Protein AF-A0A433D0M6-F1 (afdb_monomer)

InterPro domains:
  IPR056681 Domain of unknown function DUF7779 [PF25000] (10-103)

Radius of gyration: 21.29 Å; Cα contacts (8 Å, |Δi|>4): 164; chains: 1; bounding box: 43×88×44 Å

Secondary structure (DSSP, 8-state):
--SHHHHHH-HHHHHHHHHHHHS-SS-EEHHHHHHSHHHHS-GGGTT-HHHHHHHHHHHHHTTSEEEEE--SS---TT-TT-EEEEE-HHHHHHHHHHS-HHHHHHHHHHHHHHHHHHHHHHHTT--HHHHHHHHHHHHHHHHHHHHHHHHHHHHHHHHHHSS----------------

Structure (mmCIF, N/CA/C/O backbone):
data_AF-A0A433D0M6-F1
#
_entry.id   AF-A0A433D0M6-F1
#
loop_
_atom_site.group_PDB
_atom_site.id
_atom_site.type_symbol
_atom_site.label_atom_id
_atom_site.label_alt_id
_atom_site.label_comp_id
_atom_site.label_asym_id
_atom_site.label_entity_id
_atom_site.label_seq_id
_atom_site.pdbx_PDB_ins_code
_atom_site.Cartn_x
_atom_site.Cartn_y
_atom_site.Cartn_z
_atom_site.occupancy
_atom_site.B_iso_or_equiv
_atom_site.auth_seq_id
_atom_site.auth_comp_id
_atom_site.auth_asym_id
_atom_site.auth_atom_id
_atom_site.pdbx_PDB_model_num
ATOM 1 N N . MET A 1 1 ? -10.483 -1.406 17.019 1.00 47.41 1 MET A N 1
ATOM 2 C CA . MET A 1 1 ? -9.326 -1.643 17.925 1.00 47.41 1 MET A CA 1
ATOM 3 C C . MET A 1 1 ? -8.681 -3.019 17.709 1.00 47.41 1 MET A C 1
ATOM 5 O O . MET A 1 1 ? -8.267 -3.663 18.666 1.00 47.41 1 MET A O 1
ATOM 9 N N . ALA A 1 2 ? -8.542 -3.484 16.463 1.00 52.16 2 ALA A N 1
ATOM 10 C CA . ALA A 1 2 ? -7.762 -4.698 16.178 1.00 52.16 2 ALA A CA 1
ATOM 11 C C . ALA A 1 2 ? -6.261 -4.397 15.955 1.00 52.16 2 ALA A C 1
ATOM 13 O O . ALA A 1 2 ? -5.452 -5.318 15.893 1.00 52.16 2 ALA A O 1
ATOM 14 N N . PHE A 1 3 ? -5.884 -3.113 15.868 1.00 60.19 3 PHE A N 1
ATOM 15 C CA . PHE A 1 3 ? -4.579 -2.670 15.355 1.00 60.19 3 PHE A CA 1
ATOM 16 C C . PHE A 1 3 ? -3.662 -2.033 16.405 1.00 60.19 3 PHE A C 1
ATOM 18 O O . PHE A 1 3 ? -2.450 -1.976 16.198 1.00 60.19 3 PHE A O 1
ATOM 25 N N . THR A 1 4 ? -4.199 -1.641 17.565 1.00 62.53 4 THR A N 1
ATOM 26 C CA . THR A 1 4 ? -3.421 -1.171 18.727 1.00 62.53 4 THR A CA 1
ATOM 27 C C . THR A 1 4 ? -2.282 -2.133 19.102 1.00 62.53 4 THR A C 1
ATOM 29 O O . THR A 1 4 ? -1.150 -1.670 19.241 1.00 62.53 4 THR A O 1
ATOM 32 N N . PRO A 1 5 ? -2.496 -3.469 19.130 1.00 66.75 5 PRO A N 1
ATOM 33 C CA . PRO A 1 5 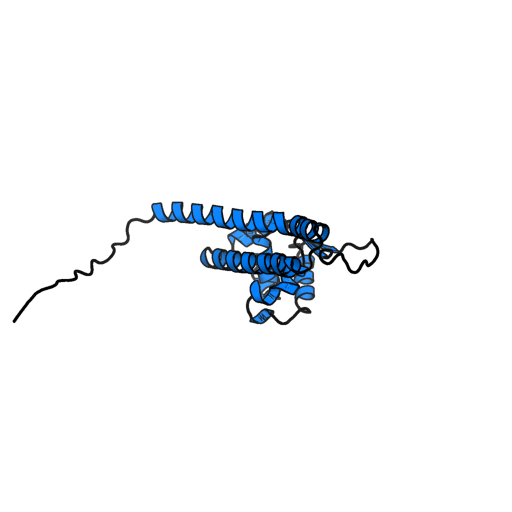? -1.431 -4.412 19.476 1.00 66.75 5 PRO A CA 1
ATOM 34 C C . PRO A 1 5 ? -0.297 -4.480 18.444 1.00 66.75 5 PRO A C 1
ATOM 36 O O . PRO A 1 5 ? 0.799 -4.928 18.769 1.00 66.75 5 PRO A O 1
ATOM 39 N N . ILE A 1 6 ? -0.550 -4.101 17.187 1.00 73.50 6 ILE A N 1
ATOM 40 C CA . ILE A 1 6 ? 0.458 -4.134 16.115 1.00 73.50 6 ILE A CA 1
ATOM 41 C C . ILE A 1 6 ? 1.314 -2.885 16.185 1.00 73.50 6 ILE A C 1
ATOM 43 O O . ILE A 1 6 ? 2.533 -2.995 16.122 1.00 73.50 6 ILE A O 1
ATOM 47 N N . ASN A 1 7 ? 0.686 -1.728 16.392 1.00 74.62 7 ASN A N 1
ATOM 48 C CA . ASN A 1 7 ? 1.396 -0.469 16.574 1.00 74.62 7 ASN A CA 1
ATOM 49 C C . ASN A 1 7 ? 2.334 -0.514 17.793 1.00 74.62 7 ASN A C 1
ATOM 51 O O . ASN A 1 7 ? 3.471 -0.064 17.717 1.00 74.62 7 ASN A O 1
ATOM 55 N N . GLU A 1 8 ? 1.892 -1.132 18.893 1.00 75.25 8 GLU A N 1
ATOM 56 C CA . GLU A 1 8 ? 2.712 -1.318 20.098 1.00 75.25 8 GLU A CA 1
ATOM 57 C C . GLU A 1 8 ? 3.895 -2.275 19.884 1.00 75.25 8 GLU A C 1
ATOM 59 O O . GLU A 1 8 ? 4.967 -2.073 20.453 1.00 75.25 8 GLU A O 1
ATOM 64 N N . LYS A 1 9 ? 3.719 -3.320 19.066 1.00 78.50 9 LYS A N 1
ATOM 65 C CA . LYS A 1 9 ? 4.765 -4.323 18.803 1.00 78.50 9 LYS A CA 1
ATOM 66 C C . LYS A 1 9 ? 5.769 -3.870 17.753 1.00 78.50 9 LYS A C 1
ATOM 68 O O . LYS A 1 9 ? 6.961 -4.130 17.893 1.00 78.50 9 LYS A O 1
ATOM 73 N N . ASN A 1 10 ? 5.287 -3.267 16.671 1.00 82.69 10 ASN A N 1
ATOM 74 C CA . ASN A 1 10 ? 6.111 -2.802 15.570 1.00 82.69 10 ASN A CA 1
ATOM 75 C C . ASN A 1 10 ? 5.399 -1.653 14.826 1.00 82.69 10 ASN A C 1
ATOM 77 O O . ASN A 1 10 ? 4.562 -1.908 13.955 1.00 82.69 10 ASN A O 1
ATOM 81 N N . PRO A 1 11 ? 5.765 -0.393 15.115 1.00 85.00 11 PRO A N 1
ATOM 82 C CA . PRO A 1 11 ? 5.206 0.777 14.439 1.00 85.00 11 PRO A CA 1
ATOM 83 C C . PRO A 1 11 ? 5.370 0.745 12.911 1.00 85.00 11 PRO A C 1
ATOM 85 O O . PRO A 1 11 ? 4.465 1.143 12.188 1.00 85.00 11 PRO A O 1
ATOM 88 N N . LEU A 1 12 ? 6.474 0.185 12.400 1.00 85.94 12 LEU A N 1
ATOM 89 C CA . LEU A 1 12 ? 6.683 0.038 10.957 1.00 85.94 12 LEU A CA 1
ATOM 90 C C . LEU A 1 12 ? 5.692 -0.960 10.339 1.00 85.94 12 LEU A C 1
ATOM 92 O O . LEU A 1 12 ? 5.241 -0.763 9.216 1.00 85.94 12 LEU A O 1
ATOM 96 N N . ALA A 1 13 ? 5.312 -2.017 11.062 1.00 87.12 13 ALA A N 1
ATOM 97 C CA . ALA A 1 13 ? 4.275 -2.939 10.597 1.00 87.12 13 ALA A CA 1
ATOM 98 C C . ALA A 1 13 ? 2.909 -2.248 10.503 1.00 87.12 13 ALA A C 1
ATOM 100 O O . ALA A 1 13 ? 2.166 -2.491 9.553 1.00 87.12 13 ALA A O 1
ATOM 101 N N . ALA A 1 14 ? 2.592 -1.369 11.458 1.00 88.19 14 ALA A N 1
ATOM 102 C CA . ALA A 1 14 ? 1.381 -0.559 11.397 1.00 88.19 14 ALA A CA 1
ATOM 103 C C . ALA A 1 14 ? 1.413 0.403 10.198 1.00 88.19 14 ALA A C 1
ATOM 105 O O . ALA A 1 14 ? 0.438 0.462 9.454 1.00 88.19 14 ALA A O 1
ATOM 106 N N . ASP A 1 15 ? 2.537 1.075 9.951 1.00 89.12 15 ASP A N 1
ATOM 107 C CA . ASP A 1 15 ? 2.705 1.981 8.810 1.00 89.12 15 ASP A CA 1
ATOM 108 C C . ASP A 1 15 ? 2.623 1.256 7.459 1.00 89.12 15 ASP A C 1
ATOM 110 O O . ASP A 1 15 ? 1.933 1.718 6.553 1.00 89.12 15 ASP A O 1
ATOM 114 N N . ILE A 1 16 ? 3.253 0.084 7.319 1.00 89.50 16 ILE A N 1
ATOM 115 C CA . ILE A 1 16 ? 3.125 -0.752 6.113 1.00 89.50 16 ILE A CA 1
ATOM 116 C C . ILE A 1 16 ? 1.661 -1.142 5.897 1.00 89.50 16 ILE A C 1
ATOM 118 O O . ILE A 1 16 ? 1.162 -1.091 4.773 1.00 89.50 16 ILE A O 1
ATOM 122 N N . LEU A 1 17 ? 0.952 -1.515 6.963 1.00 90.00 17 LEU A N 1
ATOM 123 C CA . LEU A 1 17 ? -0.452 -1.897 6.879 1.00 90.00 17 LEU A CA 1
ATOM 124 C C . LEU A 1 17 ? -1.347 -0.714 6.482 1.00 90.00 17 LEU A C 1
ATOM 126 O O . LEU A 1 17 ? -2.221 -0.879 5.630 1.00 90.00 17 LEU A O 1
ATOM 130 N N . LYS A 1 18 ? -1.101 0.473 7.049 1.00 91.06 18 LYS A N 1
ATOM 131 C CA . LYS A 1 18 ? -1.774 1.720 6.663 1.00 91.06 18 LYS A CA 1
ATOM 132 C C . LYS A 1 18 ? -1.504 2.051 5.202 1.00 91.06 18 LYS A C 1
ATOM 134 O O . LYS A 1 18 ? -2.453 2.266 4.463 1.00 91.06 18 LYS A O 1
ATOM 139 N N . ALA A 1 19 ? -0.255 1.982 4.748 1.00 91.12 19 ALA A N 1
ATOM 140 C CA . ALA A 1 19 ? 0.095 2.181 3.346 1.00 91.12 19 ALA A CA 1
ATOM 141 C C . ALA A 1 19 ? -0.641 1.194 2.417 1.00 91.12 19 ALA A C 1
ATOM 143 O O . ALA A 1 19 ? -1.225 1.600 1.411 1.00 91.12 19 ALA A O 1
ATOM 144 N N . CYS A 1 20 ? -0.701 -0.092 2.783 1.00 91.25 20 CYS A N 1
ATOM 145 C CA . CYS A 1 20 ? -1.455 -1.108 2.040 1.00 91.25 20 CYS A CA 1
ATOM 146 C C . CYS A 1 20 ? -2.960 -0.800 1.961 1.00 91.25 20 CYS A C 1
ATOM 148 O O . CYS A 1 20 ? -3.610 -1.224 1.006 1.00 91.25 20 CYS A O 1
ATOM 150 N N . ALA A 1 21 ? -3.523 -0.045 2.913 1.00 91.56 21 ALA A N 1
ATOM 151 C CA . ALA A 1 21 ? -4.931 0.346 2.891 1.00 91.56 21 ALA A CA 1
ATOM 152 C C . ALA A 1 21 ? -5.298 1.192 1.658 1.00 91.56 21 ALA A C 1
ATOM 154 O O . ALA A 1 21 ? -6.414 1.086 1.151 1.00 91.56 21 ALA A O 1
ATOM 155 N N . PHE A 1 22 ? -4.355 1.974 1.128 1.00 90.88 22 PHE A N 1
ATOM 156 C CA . PHE A 1 22 ? -4.575 2.868 -0.016 1.00 90.88 22 PHE A CA 1
ATOM 157 C C . PHE A 1 22 ? -4.157 2.259 -1.360 1.00 90.88 22 PHE A C 1
ATOM 159 O O . PHE A 1 22 ? -4.546 2.761 -2.412 1.00 90.88 22 PHE A O 1
ATOM 166 N N . LEU A 1 23 ? -3.368 1.184 -1.347 1.00 92.31 23 LEU A N 1
ATOM 167 C CA . LEU A 1 23 ? -2.860 0.532 -2.553 1.00 92.31 23 LEU A CA 1
ATOM 168 C C . LEU A 1 23 ? -3.863 -0.487 -3.107 1.00 92.31 23 LEU A C 1
ATOM 170 O O . LEU A 1 23 ? -4.783 -0.929 -2.418 1.00 92.31 23 LEU A O 1
ATOM 174 N N . TYR A 1 24 ? -3.695 -0.885 -4.372 1.00 92.00 24 TYR A N 1
ATOM 175 C CA . TYR A 1 24 ? -4.433 -2.038 -4.900 1.00 92.00 24 TYR A CA 1
ATOM 176 C C . TYR A 1 24 ? -4.148 -3.282 -4.029 1.00 92.00 24 TYR A C 1
ATOM 178 O O . TYR A 1 24 ? -2.985 -3.502 -3.688 1.00 92.00 24 TYR A O 1
ATOM 186 N N . PRO A 1 25 ? -5.176 -4.049 -3.622 1.00 89.62 25 PRO A N 1
ATOM 187 C CA . PRO A 1 25 ? -5.054 -5.052 -2.561 1.00 89.62 25 PRO A CA 1
ATOM 188 C C . PRO A 1 25 ? -4.139 -6.220 -2.910 1.00 89.62 25 PRO A C 1
ATOM 190 O O . PRO A 1 25 ? -3.528 -6.801 -2.016 1.00 89.62 25 PRO A O 1
ATOM 193 N N . ASP A 1 26 ? -4.025 -6.554 -4.191 1.00 89.38 26 ASP A N 1
ATOM 194 C CA . ASP A 1 26 ? -3.186 -7.649 -4.658 1.00 89.38 26 ASP A CA 1
ATOM 195 C C . ASP A 1 26 ? -1.861 -7.143 -5.231 1.00 89.38 26 ASP A C 1
ATOM 197 O O . ASP A 1 26 ? -1.760 -6.023 -5.724 1.00 89.38 26 ASP A O 1
ATOM 201 N N . ASN A 1 27 ? -0.853 -8.017 -5.242 1.00 88.00 27 ASN A N 1
ATOM 202 C CA . ASN A 1 27 ? 0.425 -7.803 -5.930 1.00 88.00 27 ASN A CA 1
ATOM 203 C C . ASN A 1 27 ? 1.241 -6.563 -5.510 1.00 88.00 27 ASN A C 1
ATOM 205 O O . ASN A 1 27 ? 2.093 -6.129 -6.281 1.00 88.00 27 ASN A O 1
ATOM 209 N N . ILE A 1 28 ? 1.058 -6.052 -4.290 1.00 90.88 28 ILE A N 1
ATOM 210 C CA . ILE A 1 28 ? 1.786 -4.891 -3.763 1.00 90.88 28 ILE A CA 1
ATOM 211 C C . ILE A 1 28 ? 3.295 -5.185 -3.758 1.00 90.88 28 ILE A C 1
ATOM 213 O O . ILE A 1 28 ? 3.732 -6.054 -3.001 1.00 90.88 28 ILE A O 1
ATOM 217 N N . PRO A 1 29 ? 4.115 -4.499 -4.568 1.00 89.06 29 PRO A N 1
ATOM 218 C CA . PRO A 1 29 ? 5.536 -4.808 -4.676 1.00 89.06 29 PRO A CA 1
ATOM 219 C C . PRO A 1 2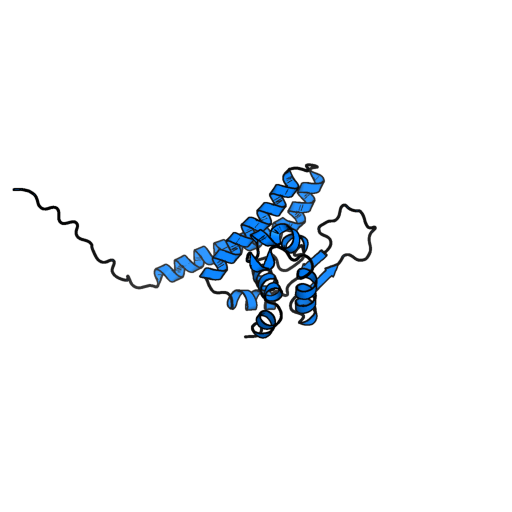9 ? 6.270 -4.396 -3.400 1.00 89.06 29 PRO A C 1
ATOM 221 O O . PRO A 1 29 ? 6.280 -3.219 -3.040 1.00 89.06 29 PRO A O 1
ATOM 224 N N . LEU A 1 30 ? 6.940 -5.347 -2.741 1.00 85.94 30 LEU A N 1
ATOM 225 C CA . LEU A 1 30 ? 7.646 -5.066 -1.490 1.00 85.94 30 LEU A CA 1
ATOM 226 C C . LEU A 1 30 ? 8.764 -4.035 -1.679 1.00 85.94 30 LEU A C 1
ATOM 228 O O . LEU A 1 30 ? 8.956 -3.165 -0.829 1.00 85.94 30 LEU A O 1
ATOM 232 N N . ARG A 1 31 ? 9.412 -4.071 -2.851 1.00 85.31 31 ARG A N 1
ATOM 233 C CA . ARG A 1 31 ? 10.430 -3.109 -3.283 1.00 85.31 31 ARG A CA 1
ATOM 234 C C . ARG A 1 31 ? 9.995 -1.655 -3.085 1.00 85.31 31 ARG A C 1
ATOM 236 O O . ARG A 1 31 ? 10.835 -0.831 -2.754 1.00 85.31 31 ARG A O 1
ATOM 243 N N . LEU A 1 32 ? 8.704 -1.340 -3.239 1.00 87.00 32 LEU A N 1
ATOM 244 C CA . LEU A 1 32 ? 8.180 0.013 -3.023 1.00 87.00 32 LEU A CA 1
ATOM 245 C C . LEU A 1 32 ? 8.514 0.532 -1.618 1.00 87.00 32 LEU A C 1
ATOM 247 O O . LEU A 1 32 ? 8.967 1.662 -1.463 1.00 87.00 32 LEU A O 1
ATOM 251 N N . PHE A 1 33 ? 8.320 -0.306 -0.602 1.00 86.44 33 PHE A N 1
ATOM 252 C CA . PHE A 1 33 ? 8.553 0.055 0.793 1.00 86.44 33 PHE A CA 1
ATOM 253 C C . PHE A 1 33 ? 10.036 0.086 1.157 1.00 86.44 33 PHE A C 1
ATOM 255 O O . PHE A 1 33 ? 10.415 0.795 2.083 1.00 86.44 33 PHE A O 1
ATOM 262 N N . GLU A 1 34 ? 10.872 -0.663 0.442 1.00 84.38 34 GLU A N 1
ATOM 263 C CA . GLU A 1 34 ? 12.316 -0.715 0.679 1.00 84.38 34 GLU A CA 1
ATOM 264 C C . GLU A 1 34 ? 13.051 0.432 -0.015 1.00 84.38 34 GLU A C 1
ATOM 266 O O . GLU A 1 34 ? 13.872 1.105 0.604 1.00 84.38 34 GLU A O 1
ATOM 271 N N . ALA A 1 35 ? 12.738 0.671 -1.289 1.00 83.06 35 ALA A N 1
ATOM 272 C CA . ALA A 1 35 ? 13.401 1.669 -2.118 1.00 83.06 35 ALA A CA 1
ATOM 273 C C . ALA A 1 35 ? 12.918 3.096 -1.827 1.00 83.06 35 ALA A C 1
ATOM 275 O O . ALA A 1 35 ? 13.701 4.037 -1.922 1.00 83.06 35 ALA A O 1
ATOM 276 N N . GLN A 1 36 ? 11.648 3.262 -1.442 1.00 85.75 36 GLN A N 1
ATOM 277 C CA . GLN A 1 36 ? 11.038 4.572 -1.183 1.00 85.75 36 GLN A CA 1
ATOM 278 C C . GLN A 1 36 ? 10.647 4.749 0.287 1.00 85.75 36 GLN A C 1
ATOM 280 O O . GLN A 1 36 ? 9.764 5.548 0.605 1.00 85.75 36 GLN A O 1
ATOM 285 N N . SER A 1 37 ? 11.308 4.023 1.194 1.00 83.81 37 SER A N 1
ATOM 286 C CA . SER A 1 37 ? 11.050 4.074 2.638 1.00 83.81 37 SER A CA 1
ATOM 287 C C . SER A 1 37 ? 11.068 5.506 3.183 1.00 83.81 37 SER A C 1
ATOM 289 O O . SER A 1 37 ? 10.189 5.878 3.952 1.00 83.81 37 SER A O 1
ATOM 291 N N . GLU A 1 38 ? 12.016 6.329 2.726 1.00 84.69 38 GLU A N 1
ATOM 292 C CA . GLU A 1 38 ? 12.185 7.721 3.162 1.00 84.69 38 GLU A CA 1
ATOM 293 C C . GLU A 1 38 ? 11.067 8.654 2.675 1.00 84.69 38 GLU A C 1
ATOM 295 O O . GLU A 1 38 ? 10.857 9.719 3.252 1.00 84.69 38 GLU A O 1
ATOM 300 N N . ARG A 1 39 ? 10.365 8.274 1.599 1.00 85.69 39 ARG A N 1
ATOM 301 C CA . ARG A 1 39 ? 9.255 9.052 1.028 1.00 85.69 39 ARG A CA 1
ATOM 302 C C . ARG A 1 39 ? 7.905 8.613 1.578 1.00 85.69 39 ARG A C 1
ATOM 304 O O . ARG A 1 39 ? 7.011 9.440 1.725 1.00 85.69 39 ARG A O 1
ATOM 311 N N . ILE A 1 40 ? 7.756 7.313 1.832 1.00 85.00 40 ILE A N 1
ATOM 312 C CA . ILE A 1 40 ? 6.489 6.705 2.249 1.00 85.00 40 ILE A CA 1
ATOM 313 C C . ILE A 1 40 ? 6.330 6.745 3.767 1.00 85.00 40 ILE A C 1
ATOM 315 O O . ILE A 1 40 ? 5.225 6.967 4.253 1.00 85.00 40 ILE A O 1
ATOM 319 N N . PHE A 1 41 ? 7.407 6.534 4.520 1.00 85.56 41 PHE A N 1
ATOM 320 C CA . PHE A 1 41 ? 7.358 6.427 5.974 1.00 85.56 41 PHE A CA 1
ATOM 321 C C . PHE A 1 41 ? 8.011 7.621 6.661 1.00 85.56 41 PHE A C 1
ATOM 323 O O . PHE A 1 41 ? 8.782 8.380 6.074 1.00 85.56 41 PHE A O 1
ATOM 330 N N . SER A 1 42 ? 7.712 7.769 7.951 1.00 77.81 42 SER A N 1
ATOM 331 C CA . SER A 1 42 ? 8.355 8.770 8.799 1.00 77.81 42 SER A CA 1
ATOM 332 C C . SER A 1 42 ? 9.889 8.610 8.788 1.00 77.81 42 SER A C 1
ATOM 334 O O . SER A 1 42 ? 10.383 7.475 8.747 1.00 77.81 42 SER A O 1
ATOM 336 N N . PRO A 1 43 ? 10.674 9.703 8.918 1.00 71.56 43 PRO A N 1
ATOM 337 C CA . PRO A 1 43 ? 12.142 9.658 8.936 1.00 71.56 43 PRO A CA 1
ATOM 338 C C . PRO A 1 43 ? 12.736 8.700 9.978 1.00 71.56 43 PRO A C 1
ATOM 340 O O . PRO A 1 43 ? 13.868 8.242 9.832 1.00 71.56 43 PRO A O 1
ATOM 343 N N . ALA A 1 44 ? 11.967 8.360 11.019 1.00 70.12 44 ALA A N 1
ATOM 344 C CA . ALA A 1 44 ? 12.329 7.356 12.016 1.00 70.12 44 ALA A CA 1
ATOM 345 C C . ALA A 1 44 ? 12.573 5.951 11.420 1.00 70.12 44 ALA A C 1
ATOM 347 O O . ALA A 1 44 ? 13.290 5.149 12.023 1.00 70.12 44 ALA A O 1
ATOM 348 N N . PHE A 1 45 ? 12.016 5.656 10.240 1.00 68.75 45 PHE A N 1
ATOM 349 C CA . PHE A 1 45 ? 12.099 4.353 9.570 1.00 68.75 45 PHE A CA 1
ATOM 350 C C . PHE A 1 45 ? 12.933 4.364 8.277 1.00 68.75 45 PHE A C 1
ATOM 352 O O . PHE A 1 45 ? 13.201 3.301 7.721 1.00 68.75 45 PHE A O 1
ATOM 359 N N . ALA A 1 46 ? 13.424 5.533 7.852 1.00 58.72 46 ALA A N 1
ATOM 360 C CA . ALA A 1 46 ? 14.140 5.769 6.592 1.00 58.72 46 ALA A CA 1
ATOM 361 C C . ALA A 1 46 ? 15.406 4.905 6.366 1.00 58.72 46 ALA A C 1
ATOM 363 O O . ALA A 1 46 ? 15.829 4.711 5.234 1.00 58.72 46 ALA A O 1
ATOM 364 N N . LYS A 1 47 ? 16.030 4.354 7.421 1.00 58.69 47 LYS A N 1
ATOM 365 C CA . LYS A 1 47 ? 17.387 3.763 7.343 1.00 58.69 47 LYS A CA 1
ATOM 366 C C . LYS A 1 47 ? 17.498 2.260 7.616 1.00 58.69 47 LYS A C 1
ATOM 368 O O . LYS A 1 47 ? 18.605 1.772 7.832 1.00 58.69 47 LYS A O 1
ATOM 373 N N . LEU A 1 48 ? 16.397 1.508 7.673 1.00 56.06 48 LEU A N 1
ATOM 374 C CA . LEU A 1 48 ? 16.424 0.144 8.229 1.00 56.06 48 LEU A CA 1
ATOM 375 C C . LEU A 1 48 ? 15.821 -0.918 7.291 1.00 56.06 48 LEU A C 1
ATOM 377 O O . LEU A 1 48 ? 14.747 -1.443 7.584 1.00 56.06 48 LEU A O 1
ATOM 381 N N . PRO A 1 49 ? 16.544 -1.334 6.231 1.00 56.25 49 PRO A N 1
ATOM 382 C CA . PRO A 1 49 ? 16.113 -2.424 5.349 1.00 56.25 49 PRO A CA 1
ATOM 383 C C . PRO A 1 49 ? 15.954 -3.777 6.065 1.00 56.25 49 PRO A C 1
ATOM 385 O O . PRO A 1 49 ? 15.296 -4.664 5.553 1.00 56.25 49 PRO A O 1
ATOM 388 N N . HIS A 1 50 ? 16.524 -3.973 7.262 1.00 56.88 50 HIS A N 1
ATOM 389 C CA . HIS A 1 50 ? 16.330 -5.214 8.034 1.00 56.88 50 HIS A CA 1
ATOM 390 C C . HIS A 1 50 ? 15.033 -5.233 8.864 1.00 56.88 50 HIS A C 1
ATOM 392 O O . HIS A 1 50 ? 14.577 -6.306 9.249 1.00 56.88 50 HIS A O 1
ATOM 398 N N . ARG A 1 51 ? 14.406 -4.074 9.128 1.00 62.66 51 ARG A N 1
ATOM 399 C CA . ARG A 1 51 ? 13.151 -4.011 9.901 1.00 62.66 51 ARG A CA 1
ATOM 400 C C . ARG A 1 51 ? 11.906 -4.280 9.057 1.00 62.66 51 ARG A C 1
ATOM 402 O O . ARG A 1 51 ? 10.876 -4.637 9.629 1.00 62.66 51 ARG A O 1
ATOM 409 N N . SER A 1 52 ? 11.992 -4.148 7.730 1.00 68.69 52 SER A N 1
ATOM 410 C CA . SER A 1 52 ? 10.891 -4.487 6.819 1.00 68.69 52 SER A CA 1
ATOM 411 C C . SER A 1 52 ? 10.528 -5.967 6.942 1.00 68.69 52 SER A C 1
ATOM 413 O O . SER A 1 52 ? 9.360 -6.283 7.130 1.00 68.69 52 SER A O 1
ATOM 415 N N . LEU A 1 53 ? 11.513 -6.874 6.966 1.00 75.81 53 LEU A N 1
ATOM 416 C CA . LEU A 1 53 ? 11.272 -8.317 7.066 1.00 75.81 53 LEU A CA 1
ATOM 417 C C . LEU A 1 53 ? 10.572 -8.720 8.374 1.00 75.81 53 LEU A C 1
ATOM 419 O O . LEU A 1 53 ? 9.618 -9.495 8.351 1.00 75.81 53 LEU A O 1
ATOM 423 N N . GLU A 1 54 ? 11.003 -8.178 9.516 1.00 80.88 54 GLU A N 1
ATOM 424 C CA . GLU A 1 54 ? 10.344 -8.425 10.807 1.00 80.88 54 GLU A CA 1
ATOM 425 C C . GLU A 1 54 ? 8.907 -7.892 10.825 1.00 80.88 54 GLU A C 1
ATOM 427 O O . GLU A 1 54 ? 7.998 -8.575 11.302 1.00 80.88 54 GLU A O 1
ATOM 432 N N . ALA A 1 55 ? 8.685 -6.700 10.264 1.00 83.81 55 ALA A N 1
ATOM 433 C CA . ALA A 1 55 ? 7.357 -6.112 10.140 1.00 83.81 55 ALA A CA 1
ATOM 434 C C . ALA A 1 55 ? 6.441 -6.959 9.238 1.00 83.81 55 ALA A C 1
ATOM 436 O O . ALA A 1 55 ? 5.312 -7.265 9.617 1.00 83.81 55 ALA A O 1
ATOM 437 N N . ILE A 1 56 ? 6.938 -7.418 8.088 1.00 83.50 56 ILE A N 1
ATOM 438 C CA . ILE A 1 56 ? 6.199 -8.287 7.161 1.00 83.50 56 ILE A CA 1
ATOM 439 C C . ILE A 1 56 ? 5.880 -9.630 7.815 1.00 83.50 56 ILE A C 1
ATOM 441 O O . ILE A 1 56 ? 4.747 -10.098 7.719 1.00 83.50 56 ILE A O 1
ATOM 445 N N . ASN A 1 57 ? 6.837 -10.240 8.519 1.00 84.75 57 ASN A N 1
ATOM 446 C CA . ASN A 1 57 ? 6.618 -11.495 9.237 1.00 84.75 57 ASN A CA 1
ATOM 447 C C . ASN A 1 57 ? 5.554 -11.340 10.334 1.00 84.75 57 ASN A C 1
ATOM 449 O O . ASN A 1 57 ? 4.720 -12.231 10.523 1.00 84.75 57 ASN A O 1
ATOM 453 N N . LEU A 1 58 ? 5.521 -10.198 11.026 1.00 86.12 58 LEU A N 1
ATOM 454 C CA . LEU A 1 58 ? 4.467 -9.884 11.992 1.00 86.12 58 LEU A CA 1
ATOM 455 C C . LEU A 1 58 ? 3.091 -9.748 11.313 1.00 86.12 58 LEU A C 1
ATOM 457 O O . LEU A 1 58 ? 2.100 -10.302 11.793 1.00 86.12 58 LEU A O 1
ATOM 461 N N . LEU A 1 59 ? 3.017 -9.065 10.169 1.00 85.44 59 LEU A N 1
ATOM 462 C CA . LEU A 1 59 ? 1.776 -8.923 9.396 1.00 85.44 59 LEU A CA 1
ATOM 463 C C . LEU A 1 59 ? 1.291 -10.257 8.804 1.00 85.44 59 LEU A C 1
ATOM 465 O O . LEU A 1 59 ? 0.088 -10.522 8.768 1.00 85.44 59 LEU A O 1
ATOM 469 N N . CYS A 1 60 ? 2.216 -11.127 8.397 1.00 85.75 60 CYS A N 1
ATOM 470 C CA . CYS A 1 60 ? 1.900 -12.460 7.887 1.00 85.75 60 CYS A CA 1
ATOM 471 C C . CYS A 1 60 ? 1.438 -13.404 9.001 1.00 85.75 60 CYS A C 1
ATOM 473 O O . CYS A 1 60 ? 0.442 -14.105 8.841 1.00 85.75 60 CYS A O 1
ATOM 475 N N . SER A 1 61 ? 2.119 -13.403 10.151 1.00 84.31 61 SER A N 1
ATOM 476 C CA . SER A 1 61 ? 1.738 -14.236 11.304 1.00 84.31 61 SER A CA 1
ATOM 477 C C . SER A 1 61 ? 0.394 -13.830 11.912 1.00 84.31 61 SER A C 1
ATOM 479 O O . SER A 1 61 ? -0.325 -14.679 12.433 1.00 84.31 61 SER A O 1
ATOM 481 N N . SER A 1 62 ? 0.008 -12.558 11.782 1.00 79.19 62 SER A N 1
ATOM 482 C CA . SER A 1 62 ? -1.327 -12.063 12.144 1.00 79.19 62 SER A CA 1
ATOM 483 C C . SER A 1 62 ? -2.390 -12.271 11.055 1.00 79.19 62 SER A C 1
ATOM 485 O O . SER A 1 62 ? -3.542 -11.897 11.257 1.00 79.19 62 SER A O 1
ATOM 487 N N . SER A 1 63 ? -2.043 -12.897 9.921 1.00 81.62 63 SER A N 1
ATOM 488 C CA . SER A 1 63 ? -2.938 -13.136 8.774 1.00 81.62 63 SER A CA 1
ATOM 489 C C . SER A 1 63 ? -3.566 -11.869 8.173 1.00 81.62 63 SER A C 1
ATOM 491 O O . SER A 1 63 ? -4.582 -11.947 7.483 1.00 81.62 63 SER A O 1
ATOM 493 N N . LEU A 1 64 ? -2.968 -10.699 8.411 1.00 82.88 64 LEU A N 1
ATOM 494 C CA . LEU A 1 64 ? -3.450 -9.425 7.869 1.00 82.88 64 LEU A CA 1
ATOM 495 C C . LEU A 1 64 ? -2.985 -9.201 6.436 1.00 82.88 64 LEU A C 1
ATOM 497 O O . LEU A 1 64 ? -3.694 -8.598 5.631 1.00 82.88 64 LEU A O 1
ATOM 501 N N . VAL A 1 65 ? -1.796 -9.711 6.127 1.00 85.44 65 VAL A N 1
ATOM 502 C CA . VAL A 1 65 ? -1.168 -9.622 4.814 1.00 85.44 65 VAL A CA 1
ATOM 503 C C . VAL A 1 65 ? -0.656 -11.003 4.427 1.00 85.44 65 VAL A C 1
ATOM 505 O O . VAL A 1 65 ? -0.217 -11.788 5.265 1.00 85.44 65 VAL A O 1
ATOM 508 N N . ARG A 1 66 ? -0.711 -11.311 3.137 1.00 86.94 66 ARG A N 1
ATOM 509 C CA . ARG A 1 66 ? -0.104 -12.491 2.535 1.00 86.94 66 ARG A CA 1
ATOM 510 C C . ARG A 1 66 ? 1.158 -12.072 1.800 1.00 86.94 66 ARG A C 1
ATOM 512 O O . ARG A 1 66 ? 1.087 -11.272 0.872 1.00 86.94 66 ARG A O 1
ATOM 519 N N . HIS A 1 67 ? 2.295 -12.637 2.187 1.00 85.38 67 HIS A N 1
ATOM 520 C CA . HIS A 1 67 ? 3.540 -12.488 1.444 1.00 85.38 67 HIS A CA 1
ATOM 521 C C . HIS A 1 67 ? 3.675 -13.612 0.414 1.00 85.38 67 HIS A C 1
ATOM 523 O O . HIS A 1 67 ? 3.575 -14.793 0.749 1.00 85.38 67 HIS A O 1
ATOM 529 N N . THR A 1 68 ? 3.887 -13.235 -0.843 1.00 80.62 68 THR A N 1
ATOM 530 C CA . THR A 1 68 ? 4.124 -14.149 -1.958 1.00 80.62 68 THR A CA 1
ATOM 531 C C . THR A 1 68 ? 5.516 -13.878 -2.513 1.00 80.62 68 THR A C 1
ATOM 533 O O . THR A 1 68 ? 5.753 -12.840 -3.128 1.00 80.62 68 THR A O 1
ATOM 536 N N . ALA A 1 69 ? 6.426 -14.830 -2.312 1.00 71.50 69 ALA A N 1
ATOM 537 C CA . ALA A 1 69 ? 7.737 -14.843 -2.948 1.00 71.50 69 ALA A CA 1
ATOM 538 C C . ALA A 1 69 ? 7.719 -15.865 -4.093 1.00 71.50 69 ALA A C 1
ATOM 540 O O . ALA A 1 69 ? 7.366 -17.028 -3.889 1.00 71.50 69 ALA A O 1
ATOM 541 N N . ALA A 1 70 ? 8.081 -15.452 -5.310 1.00 59.47 70 ALA A N 1
ATOM 542 C CA . ALA A 1 70 ? 8.159 -16.362 -6.452 1.00 59.47 70 ALA A CA 1
ATOM 543 C C . ALA A 1 70 ? 9.297 -17.387 -6.253 1.00 59.47 70 ALA A C 1
ATOM 545 O O . ALA A 1 70 ? 10.473 -17.078 -6.449 1.00 59.47 70 ALA A O 1
ATOM 546 N N . THR A 1 71 ? 8.958 -18.619 -5.865 1.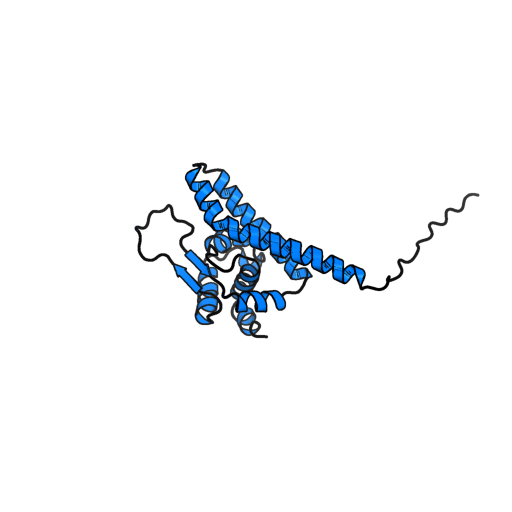00 49.84 71 THR A N 1
ATOM 547 C CA . THR A 1 71 ? 9.927 -19.641 -5.434 1.00 49.84 71 THR A CA 1
ATOM 548 C C . THR A 1 71 ? 10.586 -20.464 -6.550 1.00 49.84 71 THR A C 1
ATOM 550 O O . THR A 1 71 ? 11.459 -21.263 -6.229 1.00 49.84 71 THR A O 1
ATOM 553 N N . THR A 1 72 ? 10.251 -20.325 -7.844 1.00 46.41 72 THR A N 1
ATOM 554 C CA . THR A 1 72 ? 10.566 -21.431 -8.792 1.00 46.41 72 THR A CA 1
ATOM 555 C C . THR A 1 72 ? 11.070 -21.121 -10.204 1.00 46.41 72 THR A C 1
ATOM 557 O O . THR A 1 72 ? 11.348 -22.065 -10.937 1.00 46.41 72 THR A O 1
ATOM 560 N N . ALA A 1 73 ? 11.321 -19.880 -10.616 1.00 43.31 73 ALA A N 1
ATOM 561 C CA . ALA A 1 73 ? 12.046 -19.646 -11.876 1.00 43.31 73 ALA A CA 1
ATOM 562 C C . ALA A 1 73 ? 13.415 -19.037 -11.578 1.00 43.31 73 ALA A C 1
ATOM 564 O O . ALA A 1 73 ? 13.493 -18.170 -10.707 1.00 43.31 73 ALA A O 1
ATOM 565 N N . LYS A 1 74 ? 14.462 -19.533 -12.258 1.00 43.69 74 LYS A N 1
ATOM 566 C CA . LYS A 1 74 ? 15.872 -19.089 -12.233 1.00 43.69 74 LYS A CA 1
ATOM 567 C C . LYS A 1 74 ? 16.035 -17.684 -11.642 1.00 43.69 74 LYS A C 1
ATOM 569 O O . LYS A 1 74 ? 15.349 -16.775 -12.099 1.00 43.69 74 LYS A O 1
ATOM 574 N N . ARG A 1 75 ? 16.970 -17.515 -10.690 1.00 43.78 75 ARG A N 1
ATOM 575 C CA . ARG A 1 75 ? 17.531 -16.217 -10.254 1.00 43.78 75 ARG A CA 1
ATOM 576 C C . ARG A 1 75 ? 18.082 -15.467 -11.481 1.00 43.78 75 ARG A C 1
ATOM 578 O O . ARG A 1 75 ? 19.283 -15.409 -11.706 1.00 43.78 75 ARG A O 1
ATOM 585 N N . SER A 1 76 ? 17.201 -14.961 -12.330 1.00 46.47 76 SER A N 1
ATOM 586 C CA . SER A 1 76 ? 17.522 -13.903 -13.258 1.00 46.47 76 SER A CA 1
ATOM 587 C C . SER A 1 76 ? 17.554 -12.660 -12.400 1.00 46.47 76 SER A C 1
ATOM 589 O O . SER A 1 76 ? 16.581 -12.355 -11.713 1.00 46.47 76 SER A O 1
ATOM 591 N N . ASN A 1 77 ? 18.677 -11.959 -12.419 1.00 48.25 77 ASN A N 1
ATOM 592 C CA . ASN A 1 77 ? 18.923 -10.741 -11.652 1.00 48.25 77 ASN A CA 1
ATOM 593 C C . ASN A 1 77 ? 17.998 -9.565 -12.061 1.00 48.25 77 ASN A C 1
ATOM 595 O O . ASN A 1 77 ? 18.237 -8.428 -11.681 1.00 48.25 77 ASN A O 1
ATOM 599 N N . SER A 1 78 ? 16.979 -9.831 -12.885 1.00 50.19 78 SER A N 1
ATOM 600 C CA . SER A 1 78 ? 16.164 -8.870 -13.627 1.00 50.19 78 SER A CA 1
ATOM 601 C C . SER A 1 78 ? 14.701 -8.810 -13.175 1.00 50.19 78 SER A C 1
ATOM 603 O O . SER A 1 78 ? 13.893 -8.171 -13.844 1.00 50.19 78 SER A O 1
ATOM 605 N N . ASP A 1 79 ? 14.315 -9.523 -12.115 1.00 61.06 79 ASP A N 1
ATOM 606 C CA . ASP A 1 79 ? 12.924 -9.575 -11.651 1.00 61.06 79 ASP A CA 1
ATOM 607 C C . ASP A 1 79 ? 12.817 -8.970 -10.247 1.00 61.06 79 ASP A C 1
ATOM 609 O O . ASP A 1 79 ? 12.649 -9.650 -9.236 1.00 61.06 79 ASP A O 1
ATOM 613 N N . VAL A 1 80 ? 13.013 -7.653 -10.191 1.00 60.91 80 VAL A N 1
ATOM 614 C CA . VAL A 1 80 ? 13.102 -6.875 -8.945 1.00 60.91 80 VAL A CA 1
ATOM 615 C C . VAL A 1 80 ? 11.734 -6.709 -8.252 1.00 60.91 80 VAL A C 1
ATOM 617 O O . VAL A 1 80 ? 11.654 -6.183 -7.148 1.00 60.91 80 VAL A O 1
ATOM 620 N N . TYR A 1 81 ? 10.650 -7.195 -8.869 1.00 69.81 81 TYR A N 1
ATOM 621 C CA . TYR A 1 81 ? 9.268 -7.109 -8.370 1.00 69.81 81 TYR A CA 1
ATOM 622 C C . TYR A 1 81 ? 8.698 -8.467 -7.930 1.00 69.81 81 TYR A C 1
ATOM 624 O O . TYR A 1 81 ? 7.483 -8.672 -7.907 1.00 69.81 81 TYR A O 1
ATOM 632 N N . ARG A 1 82 ? 9.578 -9.423 -7.614 1.00 74.00 82 ARG A N 1
ATOM 633 C CA . ARG A 1 82 ? 9.201 -10.796 -7.246 1.00 74.00 82 ARG A CA 1
ATOM 634 C C . ARG A 1 82 ? 8.538 -10.941 -5.895 1.00 74.00 82 ARG A C 1
ATOM 636 O O . ARG A 1 82 ? 7.734 -11.856 -5.722 1.00 74.00 82 ARG A O 1
ATOM 643 N N . GLU A 1 83 ? 8.927 -10.100 -4.950 1.00 83.75 83 GLU A N 1
ATOM 644 C CA . GLU A 1 83 ? 8.372 -10.119 -3.605 1.00 83.75 83 GLU A CA 1
ATOM 645 C C . GLU A 1 83 ? 7.155 -9.211 -3.573 1.00 83.75 83 GLU A C 1
ATOM 647 O O . GLU A 1 83 ? 7.236 -8.007 -3.836 1.00 83.75 83 GLU A O 1
ATOM 652 N N . LYS A 1 84 ? 6.005 -9.831 -3.314 1.00 88.06 84 LYS A N 1
ATOM 653 C CA . LYS A 1 84 ? 4.708 -9.173 -3.366 1.00 88.06 84 LYS A CA 1
ATOM 654 C C . LYS A 1 84 ? 3.934 -9.420 -2.088 1.00 88.06 84 LYS A C 1
ATOM 656 O O . LYS A 1 84 ? 3.936 -10.520 -1.536 1.00 88.06 84 LYS A O 1
ATOM 661 N N . LEU A 1 85 ? 3.225 -8.397 -1.651 1.00 88.94 85 LEU A N 1
ATOM 662 C CA . LEU A 1 85 ? 2.273 -8.442 -0.561 1.00 88.94 85 LEU A CA 1
ATOM 663 C C . LEU A 1 85 ? 0.855 -8.413 -1.126 1.00 88.94 85 LEU A C 1
ATOM 665 O O . LEU A 1 85 ? 0.589 -7.893 -2.210 1.00 88.94 85 LEU A O 1
ATOM 669 N N . SER A 1 86 ? -0.079 -9.013 -0.409 1.00 90.25 86 SER A N 1
ATOM 670 C CA . SER A 1 86 ? -1.500 -8.890 -0.711 1.00 90.25 86 SER A CA 1
ATOM 671 C C . SER A 1 86 ? -2.273 -8.740 0.583 1.00 90.25 86 SER A C 1
ATOM 673 O O . SER A 1 86 ? -2.038 -9.477 1.539 1.00 90.25 86 SER A O 1
ATOM 675 N N . ILE A 1 87 ? -3.170 -7.769 0.630 1.00 91.12 87 ILE A N 1
ATOM 676 C CA . ILE A 1 87 ? -4.005 -7.470 1.787 1.00 91.12 87 ILE A CA 1
ATOM 677 C C . ILE A 1 87 ? -5.433 -7.908 1.486 1.00 91.12 87 ILE A C 1
ATOM 679 O O . ILE A 1 87 ? -5.958 -7.705 0.395 1.00 91.12 87 ILE A O 1
ATOM 683 N N . HIS A 1 88 ? -6.085 -8.529 2.463 1.00 89.25 88 HIS A N 1
ATOM 684 C CA . HIS A 1 88 ? -7.482 -8.903 2.297 1.00 89.25 88 HIS A CA 1
ATOM 685 C C . HIS A 1 88 ? -8.361 -7.642 2.263 1.00 89.25 88 HIS A C 1
ATOM 687 O O . HIS A 1 88 ? -8.236 -6.791 3.142 1.00 89.25 88 HIS A O 1
ATOM 693 N N . HIS A 1 89 ? -9.308 -7.547 1.323 1.00 86.06 89 HIS A N 1
ATOM 694 C CA . HIS A 1 89 ? -10.196 -6.380 1.171 1.00 86.06 89 HIS A CA 1
ATOM 695 C C . HIS A 1 89 ? -10.889 -5.946 2.473 1.00 86.06 89 HIS A C 1
ATOM 697 O O . HIS A 1 89 ? -11.026 -4.753 2.741 1.00 86.06 89 HIS A O 1
ATOM 703 N N . LEU A 1 90 ? -11.311 -6.904 3.306 1.00 88.19 90 LEU A N 1
ATOM 704 C CA . LEU A 1 90 ? -11.900 -6.595 4.615 1.00 88.19 90 LEU A CA 1
ATOM 705 C C . LEU A 1 90 ? -10.899 -5.888 5.539 1.00 88.19 90 LEU A C 1
ATOM 707 O O . LEU A 1 90 ? -11.247 -4.886 6.152 1.00 88.19 90 LEU A O 1
ATOM 711 N N . VAL A 1 91 ? -9.657 -6.375 5.609 1.00 88.00 91 VAL A N 1
ATOM 712 C CA . VAL A 1 91 ? -8.599 -5.746 6.414 1.00 88.00 91 VAL A CA 1
ATOM 713 C C . VAL A 1 91 ? -8.306 -4.355 5.866 1.00 88.00 91 VAL A C 1
ATOM 715 O O . VAL A 1 91 ? -8.297 -3.400 6.631 1.00 88.00 91 VAL A O 1
ATOM 718 N N . GLN A 1 92 ? -8.173 -4.227 4.544 1.00 89.75 92 GLN A N 1
ATOM 719 C CA . GLN A 1 92 ? -7.976 -2.950 3.862 1.00 89.75 92 GLN A CA 1
ATOM 720 C C . GLN A 1 92 ? -9.062 -1.927 4.230 1.00 89.75 92 GLN A C 1
ATOM 722 O O . GLN A 1 92 ? -8.759 -0.790 4.581 1.00 89.75 92 GLN A O 1
ATOM 727 N N . THR A 1 93 ? -10.327 -2.356 4.210 1.00 87.12 93 THR A N 1
ATOM 728 C CA . THR A 1 93 ? -11.480 -1.509 4.544 1.00 87.12 93 THR A CA 1
ATOM 729 C C . THR A 1 93 ? -11.457 -1.088 6.008 1.00 87.12 93 THR A C 1
ATOM 731 O O . THR A 1 93 ? -11.626 0.089 6.306 1.00 87.12 93 THR A O 1
ATOM 734 N N . ILE A 1 94 ? -11.230 -2.029 6.928 1.00 88.56 94 ILE A N 1
ATOM 735 C CA . ILE A 1 94 ? -11.213 -1.730 8.363 1.00 88.56 94 ILE A CA 1
ATOM 736 C C . ILE A 1 94 ? -10.053 -0.784 8.695 1.00 88.56 94 ILE A C 1
ATOM 738 O O . ILE A 1 94 ? -10.270 0.201 9.393 1.00 88.56 94 ILE A O 1
ATOM 742 N N . VAL A 1 95 ? -8.851 -1.044 8.169 1.00 88.69 95 VAL A N 1
ATOM 743 C CA . VAL A 1 95 ? -7.690 -0.161 8.362 1.00 88.69 95 VAL A CA 1
ATOM 744 C C . VAL A 1 95 ? -8.005 1.229 7.823 1.00 88.69 95 VAL A C 1
ATOM 746 O O . VAL A 1 95 ? -7.819 2.205 8.537 1.00 88.69 95 VAL A O 1
ATOM 749 N N . GLY A 1 96 ? -8.555 1.329 6.609 1.00 86.00 96 GLY A N 1
ATOM 750 C CA . GLY A 1 96 ? -8.938 2.612 6.022 1.00 86.00 96 GLY A CA 1
ATOM 751 C C . GLY A 1 96 ? -9.941 3.391 6.878 1.00 86.00 96 GLY A C 1
ATOM 752 O O . GLY A 1 96 ? -9.797 4.601 7.027 1.00 86.00 96 GLY A O 1
ATOM 753 N N . LEU A 1 97 ? -10.923 2.717 7.486 1.00 86.19 97 LEU A N 1
ATOM 754 C CA . LEU A 1 97 ? -11.909 3.342 8.377 1.00 86.19 97 LEU A CA 1
ATOM 755 C C . LEU A 1 97 ? -11.310 3.856 9.692 1.00 86.19 97 LEU A C 1
ATOM 757 O O . LEU A 1 97 ? -11.834 4.825 10.234 1.00 86.19 97 LEU A O 1
ATOM 761 N N . GLU A 1 98 ? -10.245 3.231 10.199 1.00 86.75 98 GLU A N 1
ATOM 762 C CA . GLU A 1 98 ? -9.568 3.676 11.425 1.00 86.75 98 GLU A CA 1
ATOM 763 C C . GLU A 1 98 ? -8.620 4.872 11.193 1.00 86.75 98 GLU A C 1
ATOM 765 O O . GLU A 1 98 ? -8.283 5.559 12.155 1.00 86.75 98 GLU A O 1
ATOM 770 N N . ILE A 1 99 ? -8.212 5.148 9.947 1.00 86.19 99 ILE A N 1
ATOM 771 C CA . ILE A 1 99 ? -7.370 6.305 9.598 1.00 86.19 99 ILE A CA 1
ATOM 772 C C . ILE A 1 99 ? -8.244 7.557 9.473 1.00 86.19 99 ILE A C 1
ATOM 774 O O . ILE A 1 99 ? -9.223 7.563 8.716 1.00 86.19 99 ILE A O 1
ATOM 778 N N . ASP A 1 100 ? -7.869 8.624 10.181 1.00 85.50 100 ASP A N 1
ATOM 779 C CA . ASP A 1 100 ? -8.576 9.904 10.145 1.00 85.50 100 ASP A CA 1
ATOM 780 C C . ASP A 1 100 ? -8.378 10.664 8.818 1.00 85.50 100 ASP A C 1
ATOM 782 O O . ASP A 1 100 ? -7.499 10.359 8.013 1.00 85.50 100 ASP A O 1
ATOM 786 N N . ASN A 1 101 ? -9.220 11.667 8.557 1.00 81.19 101 ASN A N 1
ATOM 787 C CA . ASN A 1 101 ? -9.200 12.382 7.278 1.00 81.19 101 ASN A CA 1
ATOM 788 C C . ASN A 1 101 ? -7.903 13.171 7.026 1.00 81.19 101 ASN A C 1
ATOM 790 O O . ASN A 1 101 ? -7.496 13.293 5.872 1.00 81.19 101 ASN A O 1
ATOM 794 N N . ALA A 1 102 ? -7.262 13.705 8.070 1.00 83.56 102 ALA A N 1
ATOM 795 C CA . ALA A 1 102 ? -6.020 14.461 7.921 1.00 83.56 102 ALA A CA 1
ATOM 796 C C . ALA A 1 102 ? -4.851 13.515 7.605 1.00 83.56 102 ALA A C 1
ATOM 798 O O . ALA A 1 102 ? -4.070 13.768 6.688 1.00 83.56 102 ALA A O 1
ATOM 799 N N . GLU A 1 103 ? -4.792 12.381 8.300 1.00 86.94 103 GLU A N 1
ATOM 800 C CA . GLU A 1 103 ? -3.807 11.326 8.094 1.00 86.94 103 GLU A CA 1
ATOM 801 C C . GLU A 1 103 ? -3.974 10.672 6.711 1.00 86.94 103 GLU A C 1
ATOM 803 O O . GLU A 1 103 ? -2.989 10.363 6.042 1.00 86.94 103 GLU A O 1
ATOM 808 N N . ARG A 1 104 ? -5.209 10.513 6.214 1.00 86.62 104 ARG A N 1
ATOM 809 C CA . ARG A 1 104 ? -5.472 9.984 4.861 1.00 86.62 104 ARG A CA 1
ATOM 810 C C . ARG A 1 104 ? -4.843 10.824 3.756 1.00 86.62 104 ARG A C 1
ATOM 812 O O . ARG A 1 104 ? -4.287 10.248 2.820 1.00 86.62 104 ARG A O 1
ATOM 819 N N . LEU A 1 105 ? -4.950 12.152 3.842 1.00 84.88 105 LEU A N 1
ATOM 820 C CA . LEU A 1 105 ? -4.354 13.050 2.852 1.00 84.88 105 LEU A CA 1
ATOM 821 C C . LEU A 1 105 ? -2.832 12.893 2.846 1.00 84.88 105 LEU A C 1
ATOM 823 O O . LEU A 1 105 ? -2.234 12.684 1.793 1.00 84.88 105 LEU A O 1
ATOM 827 N N . GLU A 1 106 ? -2.235 12.889 4.036 1.00 88.94 106 GLU A N 1
ATOM 828 C CA . GLU A 1 106 ? -0.799 12.701 4.215 1.00 88.94 106 GLU A CA 1
ATOM 829 C C . GLU A 1 106 ? -0.323 11.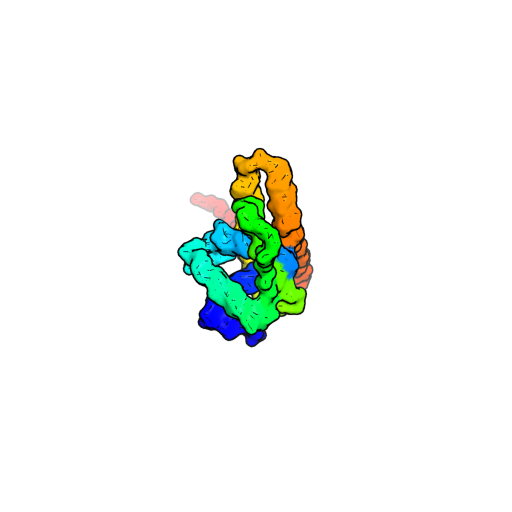353 3.640 1.00 88.94 106 GLU A C 1
ATOM 831 O O . GLU A 1 106 ? 0.688 11.291 2.936 1.00 88.94 106 GLU A O 1
ATOM 836 N N . TRP A 1 107 ? -1.073 10.269 3.865 1.00 90.00 107 TRP A N 1
ATOM 837 C CA . TRP A 1 107 ? -0.780 8.962 3.270 1.00 90.00 107 TRP A CA 1
ATOM 838 C C . TRP A 1 107 ? -0.873 8.974 1.744 1.00 90.00 107 TRP A C 1
ATOM 840 O O . TRP A 1 107 ? -0.008 8.399 1.083 1.00 90.00 107 TRP A O 1
ATOM 850 N N . CYS A 1 108 ? -1.875 9.642 1.168 1.00 88.19 108 CYS A N 1
ATOM 851 C CA . CYS A 1 108 ? -1.993 9.764 -0.285 1.00 88.19 108 CYS A CA 1
ATOM 852 C C . CYS A 1 108 ? -0.793 10.507 -0.881 1.00 88.19 108 CYS A C 1
ATOM 854 O O . CYS A 1 108 ? -0.191 10.024 -1.838 1.00 88.19 108 CYS A O 1
ATOM 856 N N . GLU A 1 109 ? -0.401 11.640 -0.298 1.00 88.81 109 GLU A N 1
ATOM 857 C CA . GLU A 1 109 ? 0.743 12.433 -0.762 1.00 88.81 109 GLU A CA 1
ATOM 858 C C . GLU A 1 109 ? 2.057 11.643 -0.689 1.00 88.81 109 GLU A C 1
ATOM 860 O O . GLU A 1 109 ? 2.811 11.581 -1.667 1.00 88.81 109 GLU A O 1
ATOM 865 N N . ARG A 1 110 ? 2.304 10.970 0.442 1.00 90.94 110 ARG A N 1
ATOM 866 C CA . ARG A 1 110 ? 3.471 10.099 0.648 1.00 90.94 110 ARG A CA 1
ATOM 867 C C . ARG A 1 110 ? 3.526 8.965 -0.372 1.00 90.94 110 ARG A C 1
ATOM 869 O O . ARG A 1 110 ? 4.573 8.719 -0.974 1.00 90.94 110 ARG A O 1
ATOM 876 N N . LEU A 1 111 ? 2.398 8.296 -0.611 1.00 91.38 111 LEU A N 1
ATOM 877 C CA . LEU A 1 111 ? 2.318 7.188 -1.560 1.00 91.38 111 LEU A CA 1
ATOM 878 C C . LEU A 1 111 ? 2.477 7.648 -3.005 1.00 91.38 111 LEU A C 1
ATOM 880 O O . LEU A 1 111 ? 3.195 6.997 -3.758 1.00 91.38 111 LEU A O 1
ATOM 884 N N . ILE A 1 112 ? 1.885 8.778 -3.394 1.00 89.75 112 ILE A N 1
ATOM 885 C CA . ILE A 1 112 ? 2.084 9.363 -4.726 1.00 89.75 112 ILE A CA 1
ATOM 886 C C . ILE A 1 112 ? 3.564 9.714 -4.928 1.00 89.75 112 ILE A C 1
ATOM 888 O O . ILE A 1 112 ? 4.136 9.384 -5.967 1.00 89.75 112 ILE A O 1
ATOM 892 N N . SER A 1 113 ? 4.210 10.322 -3.928 1.00 89.88 113 SER A N 1
ATOM 893 C CA . SER A 1 113 ? 5.641 10.655 -3.966 1.00 89.88 113 SER A CA 1
ATOM 894 C C . SER A 1 113 ? 6.540 9.415 -4.083 1.00 89.88 113 SER A C 1
ATOM 896 O O . SER A 1 113 ? 7.506 9.411 -4.858 1.00 89.88 113 SER A O 1
ATOM 898 N N . GLY A 1 114 ? 6.208 8.343 -3.356 1.00 89.06 114 GLY A N 1
ATOM 899 C CA . GLY A 1 114 ? 6.898 7.055 -3.436 1.00 89.06 114 GLY A CA 1
ATOM 900 C C . GLY A 1 114 ? 6.708 6.367 -4.789 1.00 89.06 114 GLY A C 1
ATOM 901 O O . GLY A 1 114 ? 7.683 6.020 -5.448 1.00 89.06 114 GLY A O 1
ATOM 902 N N . LEU A 1 115 ? 5.463 6.237 -5.256 1.00 88.81 115 LEU A N 1
ATOM 903 C CA . LEU A 1 115 ? 5.135 5.630 -6.551 1.00 88.81 115 LEU A CA 1
ATOM 904 C C . LEU A 1 115 ? 5.801 6.376 -7.709 1.00 88.81 115 LEU A C 1
ATOM 906 O O . LEU A 1 115 ? 6.372 5.750 -8.599 1.00 88.81 115 LEU A O 1
ATOM 910 N N . ARG A 1 116 ? 5.791 7.713 -7.672 1.00 87.62 116 ARG A N 1
ATOM 911 C CA . ARG A 1 116 ? 6.513 8.534 -8.643 1.00 87.62 116 ARG A CA 1
ATOM 912 C C . ARG A 1 116 ? 8.018 8.273 -8.597 1.00 87.62 116 ARG A C 1
ATOM 914 O O . ARG A 1 116 ? 8.637 8.191 -9.648 1.00 87.62 116 ARG A O 1
ATOM 921 N N . GLY A 1 117 ? 8.597 8.122 -7.405 1.00 85.12 117 GLY A N 1
ATOM 922 C CA . GLY A 1 117 ? 10.008 7.770 -7.241 1.00 85.12 117 GLY A CA 1
ATOM 923 C C . GLY A 1 117 ? 10.376 6.477 -7.961 1.00 85.12 117 GLY A C 1
ATOM 924 O O . GLY A 1 117 ? 11.361 6.455 -8.693 1.00 85.12 117 GLY A O 1
ATOM 925 N N . GLU A 1 118 ? 9.547 5.440 -7.834 1.00 84.31 118 GLU A N 1
ATOM 926 C CA . GLU A 1 118 ? 9.756 4.195 -8.574 1.00 84.31 118 GLU A CA 1
ATOM 927 C C . GLU A 1 118 ? 9.624 4.398 -10.084 1.00 84.31 118 GLU A C 1
ATOM 929 O O . GLU A 1 118 ? 10.471 3.924 -10.832 1.00 84.31 118 GLU A O 1
ATOM 934 N N . VAL A 1 119 ? 8.613 5.120 -10.568 1.00 81.12 119 VAL A N 1
ATOM 935 C CA . VAL A 1 119 ? 8.461 5.346 -12.015 1.00 81.12 119 VAL A CA 1
ATOM 936 C C . VAL A 1 119 ? 9.644 6.145 -12.581 1.00 81.12 119 VAL A C 1
ATOM 938 O O . VAL A 1 119 ? 10.228 5.724 -13.578 1.00 81.12 119 VAL A O 1
ATOM 941 N N . ASP A 1 120 ? 10.048 7.232 -11.917 1.00 79.31 120 ASP A N 1
ATOM 942 C CA . ASP A 1 120 ? 11.119 8.130 -12.364 1.00 79.31 120 ASP A CA 1
ATOM 943 C C . ASP A 1 120 ? 12.498 7.437 -12.321 1.00 79.31 120 ASP A C 1
ATOM 945 O O . ASP A 1 120 ? 13.248 7.495 -13.293 1.00 79.31 120 ASP A O 1
ATOM 949 N N . SER A 1 121 ? 12.827 6.706 -11.245 1.00 72.00 121 SER A N 1
ATOM 950 C CA . SER A 1 121 ? 14.106 5.975 -11.133 1.00 72.00 121 SER A CA 1
ATOM 951 C C . SER A 1 121 ? 14.266 4.858 -12.167 1.00 72.00 121 SER A C 1
ATOM 953 O O . SER A 1 121 ? 15.387 4.479 -12.503 1.00 72.00 121 SER A O 1
ATOM 955 N N . ASN A 1 122 ? 13.157 4.327 -12.682 1.00 67.50 122 ASN A N 1
ATOM 956 C CA . ASN A 1 122 ? 13.161 3.309 -13.728 1.00 67.50 122 ASN A CA 1
ATOM 957 C C . ASN A 1 122 ? 13.078 3.913 -15.145 1.00 67.50 122 ASN A C 1
ATOM 959 O O . ASN A 1 122 ? 13.341 3.210 -16.121 1.00 67.50 122 ASN A O 1
ATOM 963 N N . PHE A 1 123 ? 12.770 5.209 -15.266 1.00 64.94 123 PHE A N 1
ATOM 964 C CA . PHE A 1 123 ? 12.671 5.932 -16.537 1.00 64.94 123 PHE A CA 1
ATOM 965 C C . PHE A 1 123 ? 14.041 6.246 -17.159 1.00 64.94 123 PHE A C 1
ATOM 967 O O . PHE A 1 123 ? 14.147 6.393 -18.370 1.00 64.94 123 PHE A O 1
ATOM 974 N N . GLU A 1 124 ? 15.110 6.326 -16.363 1.00 60.56 124 GLU A N 1
ATOM 975 C CA . GLU A 1 124 ? 16.462 6.635 -16.861 1.00 60.56 124 GLU A CA 1
ATOM 976 C C . GLU A 1 124 ? 17.200 5.411 -17.451 1.00 60.56 124 GLU A C 1
ATOM 978 O O . GLU A 1 124 ? 18.235 5.565 -18.096 1.00 60.56 124 GLU A O 1
ATOM 983 N N . GLN A 1 125 ? 16.673 4.191 -17.277 1.00 59.97 125 GLN A N 1
ATOM 984 C CA . GLN A 1 125 ? 17.324 2.922 -17.664 1.00 59.97 125 GLN A CA 1
ATOM 985 C C . GLN A 1 125 ? 16.830 2.331 -19.006 1.00 59.97 125 GLN A C 1
ATOM 987 O O . GLN A 1 125 ? 17.045 1.153 -19.277 1.00 59.97 125 GLN A O 1
ATOM 992 N N . LEU A 1 126 ? 16.158 3.135 -19.837 1.00 56.12 126 LEU A N 1
ATOM 993 C CA . LEU A 1 126 ? 15.253 2.731 -20.928 1.00 56.12 126 LEU A CA 1
ATOM 994 C C . LEU A 1 126 ? 15.695 1.567 -21.843 1.00 56.12 126 LEU A C 1
ATOM 996 O O . LEU A 1 126 ? 16.410 1.750 -22.828 1.00 56.12 126 LEU A O 1
ATOM 1000 N N . ASP A 1 127 ? 15.069 0.413 -21.596 1.0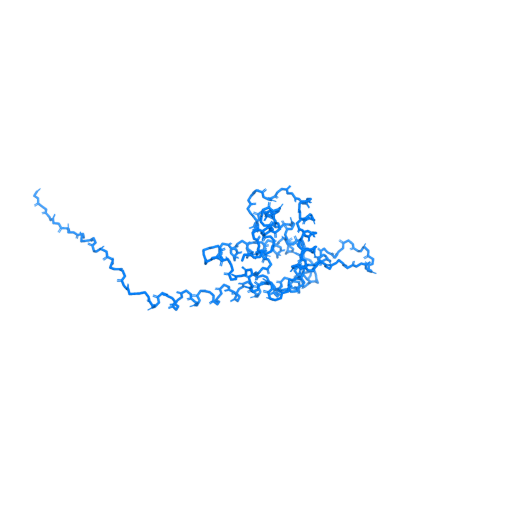0 73.94 127 ASP A N 1
ATOM 1001 C CA . ASP A 1 127 ? 14.412 -0.402 -22.623 1.00 73.94 127 ASP A CA 1
ATOM 1002 C C . ASP A 1 127 ? 12.882 -0.261 -22.443 1.00 73.94 127 ASP A C 1
ATOM 1004 O O . ASP A 1 127 ? 12.377 -0.218 -21.316 1.00 73.94 127 ASP A O 1
ATOM 1008 N N . ASN A 1 128 ? 12.132 -0.172 -23.542 1.00 74.31 128 ASN A N 1
ATOM 1009 C CA . ASN A 1 128 ? 10.672 -0.004 -23.548 1.00 74.31 128 ASN A CA 1
ATOM 1010 C C . ASN A 1 128 ? 9.955 -1.209 -22.898 1.00 74.31 128 ASN A C 1
ATOM 1012 O O . ASN A 1 128 ? 8.917 -1.067 -22.246 1.00 74.31 128 ASN A O 1
ATOM 1016 N N . GLU A 1 129 ? 10.549 -2.401 -23.007 1.00 79.31 129 GLU A N 1
ATOM 1017 C CA . GLU A 1 129 ? 10.036 -3.611 -22.357 1.00 79.31 129 GLU A CA 1
ATOM 1018 C C . GLU A 1 129 ? 10.094 -3.505 -20.822 1.00 79.31 129 GLU A C 1
ATOM 1020 O O . GLU A 1 129 ? 9.151 -3.887 -20.124 1.00 79.31 129 GLU A O 1
ATOM 1025 N N . TYR A 1 130 ? 11.172 -2.927 -20.283 1.00 77.06 130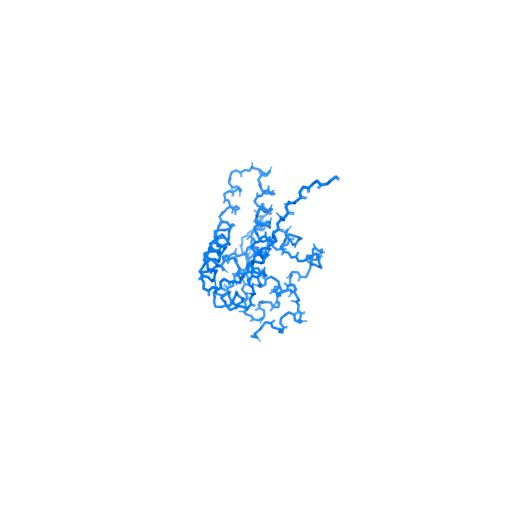 TYR A N 1
ATOM 1026 C CA . TYR A 1 130 ? 11.328 -2.746 -18.841 1.00 77.06 130 TYR A CA 1
ATOM 1027 C C . TYR A 1 130 ? 10.303 -1.752 -18.288 1.00 77.06 130 TYR A C 1
ATOM 1029 O O . TYR A 1 130 ? 9.636 -2.049 -17.298 1.00 77.06 130 TYR A O 1
ATOM 1037 N N . PHE A 1 131 ? 10.108 -0.616 -18.965 1.00 79.38 131 PHE A N 1
ATOM 1038 C CA . PHE A 1 131 ? 9.098 0.371 -18.573 1.00 79.38 131 PHE A CA 1
ATOM 1039 C C . PHE A 1 131 ? 7.684 -0.225 -18.556 1.00 79.38 131 PHE A C 1
ATOM 1041 O O . PHE A 1 131 ? 6.942 -0.037 -17.591 1.00 79.38 131 PHE A O 1
ATOM 1048 N N . THR A 1 132 ? 7.333 -1.003 -19.584 1.00 82.69 132 THR A N 1
ATOM 1049 C CA . THR A 1 132 ? 6.037 -1.695 -19.653 1.00 82.69 132 THR A CA 1
ATOM 1050 C C . THR A 1 132 ? 5.836 -2.596 -18.434 1.00 82.69 132 THR A C 1
ATOM 1052 O O . THR A 1 132 ? 4.803 -2.514 -17.772 1.00 82.69 132 THR A O 1
ATOM 1055 N N . ARG A 1 133 ? 6.858 -3.372 -18.053 1.00 82.25 133 ARG A N 1
ATOM 1056 C CA . ARG A 1 133 ? 6.808 -4.256 -16.878 1.00 82.25 133 ARG A CA 1
ATOM 1057 C C . ARG A 1 133 ? 6.633 -3.490 -15.561 1.00 82.25 133 ARG A C 1
ATOM 1059 O O . ARG A 1 133 ? 5.893 -3.936 -14.687 1.00 82.25 133 ARG A O 1
ATOM 1066 N N . VAL A 1 134 ? 7.289 -2.338 -15.404 1.00 83.06 134 VAL A N 1
ATOM 1067 C CA . VAL A 1 134 ? 7.108 -1.468 -14.226 1.00 83.06 134 VAL A CA 1
ATOM 1068 C C . VAL A 1 134 ? 5.665 -0.966 -14.160 1.00 83.06 134 VAL A C 1
ATOM 1070 O O . VAL A 1 134 ? 5.025 -1.055 -13.112 1.00 83.06 134 VAL A O 1
ATOM 1073 N N . MET A 1 135 ? 5.119 -0.496 -15.281 1.00 86.62 135 MET A N 1
ATOM 1074 C CA . MET A 1 135 ? 3.750 0.018 -15.339 1.00 86.62 135 MET A CA 1
ATOM 1075 C C . MET A 1 135 ? 2.687 -1.067 -15.135 1.00 86.62 135 MET A C 1
ATOM 1077 O O . MET A 1 135 ? 1.662 -0.784 -14.519 1.00 86.62 135 MET A O 1
ATOM 1081 N N . GLU A 1 136 ? 2.924 -2.305 -15.571 1.00 87.19 136 GLU A N 1
ATOM 1082 C CA . GLU A 1 136 ? 2.045 -3.449 -15.275 1.00 87.19 136 GLU A CA 1
ATOM 1083 C C . GLU A 1 136 ? 1.938 -3.726 -13.771 1.00 87.19 136 GLU A C 1
ATOM 1085 O O . GLU A 1 136 ? 0.869 -4.087 -13.279 1.00 87.19 136 GLU A O 1
ATOM 1090 N N . VAL A 1 137 ? 3.032 -3.532 -13.028 1.00 87.94 137 VAL A N 1
ATOM 1091 C CA . VAL A 1 137 ? 3.057 -3.722 -11.574 1.00 87.94 137 VAL A CA 1
ATOM 1092 C C . VAL A 1 137 ? 2.428 -2.530 -10.858 1.00 87.94 137 VAL A C 1
ATOM 1094 O O . VAL A 1 137 ? 1.544 -2.714 -10.028 1.00 87.94 137 VAL A O 1
ATOM 1097 N N . TYR A 1 138 ? 2.858 -1.303 -11.163 1.00 89.88 138 TYR A N 1
ATOM 1098 C CA . TYR A 1 138 ? 2.458 -0.119 -10.394 1.00 89.88 138 TYR A CA 1
ATOM 1099 C C . TYR A 1 138 ? 1.159 0.537 -10.860 1.00 89.88 138 TYR A C 1
ATOM 1101 O O . TYR A 1 138 ? 0.514 1.222 -10.065 1.00 89.88 138 TYR A O 1
ATOM 1109 N N . GLY A 1 139 ? 0.739 0.319 -12.107 1.00 89.00 139 GLY A N 1
ATOM 1110 C CA . GLY A 1 139 ? -0.460 0.920 -12.694 1.00 89.00 139 GLY A CA 1
ATOM 1111 C C . GLY A 1 139 ? -1.724 0.743 -11.842 1.00 89.00 139 GLY A C 1
ATOM 1112 O O . GLY A 1 139 ? -2.356 1.752 -11.515 1.00 89.00 139 GLY A O 1
ATOM 1113 N N . PRO A 1 140 ? -2.071 -0.484 -11.403 1.00 92.50 140 PRO A N 1
ATOM 1114 C CA . PRO A 1 140 ? -3.230 -0.713 -10.539 1.00 92.50 140 PRO A CA 1
ATOM 1115 C C . PRO A 1 140 ? -3.147 0.043 -9.208 1.00 92.50 140 PRO A C 1
ATOM 1117 O O . PRO A 1 140 ? -4.142 0.591 -8.735 1.00 92.50 140 PRO A O 1
ATOM 1120 N N . HIS A 1 141 ? -1.955 0.118 -8.607 1.00 91.69 141 HIS A N 1
ATOM 1121 C CA . HIS A 1 141 ? -1.751 0.822 -7.342 1.00 91.69 141 HIS A CA 1
ATOM 1122 C C . HIS A 1 141 ? -1.891 2.340 -7.502 1.00 91.69 141 HIS A C 1
ATOM 1124 O O . HIS A 1 141 ? -2.550 2.971 -6.680 1.00 91.69 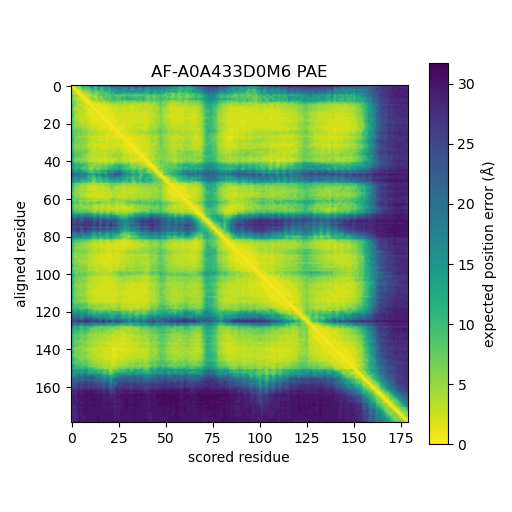141 HIS A O 1
ATOM 1130 N N . ILE A 1 142 ? -1.334 2.915 -8.574 1.00 90.56 142 ILE A N 1
ATOM 1131 C CA . ILE A 1 142 ? -1.471 4.343 -8.895 1.00 90.56 142 ILE A CA 1
ATOM 1132 C C . ILE A 1 142 ? -2.947 4.694 -9.096 1.00 90.56 142 ILE A C 1
ATOM 1134 O O . ILE A 1 142 ? -3.445 5.640 -8.487 1.00 90.56 142 ILE A O 1
ATOM 1138 N N . GLN A 1 143 ? -3.663 3.908 -9.905 1.00 90.44 143 GLN A N 1
ATOM 1139 C CA . GLN A 1 143 ? -5.094 4.109 -10.135 1.00 90.44 143 GLN A CA 1
ATOM 1140 C C . GLN A 1 143 ? -5.886 4.049 -8.828 1.00 90.44 143 GLN A C 1
ATOM 1142 O O . GLN A 1 143 ? -6.731 4.908 -8.588 1.00 90.44 143 GLN A O 1
ATOM 1147 N N . GLN A 1 144 ? -5.593 3.074 -7.964 1.00 91.00 144 GLN A N 1
ATOM 1148 C CA . GLN A 1 144 ? -6.284 2.936 -6.688 1.00 91.00 144 GLN A CA 1
ATOM 1149 C C . GLN A 1 144 ? -6.060 4.150 -5.780 1.00 91.00 144 GLN A C 1
ATOM 1151 O O . GLN A 1 144 ? -7.034 4.683 -5.252 1.00 91.00 144 GLN A O 1
ATOM 1156 N N . VAL A 1 145 ? -4.820 4.626 -5.631 1.00 90.12 145 VAL A N 1
ATOM 1157 C CA . VAL A 1 145 ? -4.522 5.802 -4.795 1.00 90.12 145 VAL A CA 1
ATOM 1158 C C . VAL A 1 145 ? -5.241 7.045 -5.329 1.00 90.12 145 VAL A C 1
ATOM 1160 O O . VAL A 1 145 ? -5.859 7.772 -4.554 1.00 90.12 145 VAL A O 1
ATOM 1163 N N . VAL A 1 146 ? -5.251 7.253 -6.651 1.00 87.81 146 VAL A N 1
ATOM 1164 C CA . VAL A 1 146 ? -5.971 8.373 -7.285 1.00 87.81 146 VAL A CA 1
ATOM 1165 C C . VAL A 1 146 ? -7.483 8.272 -7.067 1.00 87.81 146 VAL A C 1
ATOM 1167 O O . VAL A 1 146 ? -8.121 9.268 -6.733 1.00 87.81 146 VAL A O 1
ATOM 1170 N N . LEU A 1 147 ? -8.072 7.082 -7.209 1.00 86.81 147 LEU A N 1
ATOM 1171 C CA . LEU A 1 147 ? -9.505 6.877 -6.976 1.00 86.81 147 LEU A CA 1
ATOM 1172 C C . LEU A 1 147 ? -9.894 7.134 -5.520 1.00 86.81 147 LEU A C 1
ATOM 1174 O O . LEU A 1 147 ? -10.956 7.698 -5.264 1.00 86.81 147 LEU A O 1
ATOM 1178 N N . GLN A 1 148 ? -9.061 6.709 -4.570 1.00 82.06 148 GLN A N 1
ATOM 1179 C CA . GLN A 1 148 ? -9.281 6.976 -3.150 1.00 82.06 148 GLN A CA 1
ATOM 1180 C C . GLN A 1 148 ? -9.206 8.481 -2.868 1.00 82.06 148 GLN A C 1
ATOM 1182 O O . GLN A 1 148 ? -10.123 9.032 -2.263 1.00 82.06 148 GLN A O 1
ATOM 1187 N N . PHE A 1 149 ? -8.191 9.160 -3.410 1.00 82.44 149 PHE A N 1
ATOM 1188 C CA . PHE A 1 149 ? -8.048 10.611 -3.315 1.00 82.44 149 PHE A CA 1
ATOM 1189 C C 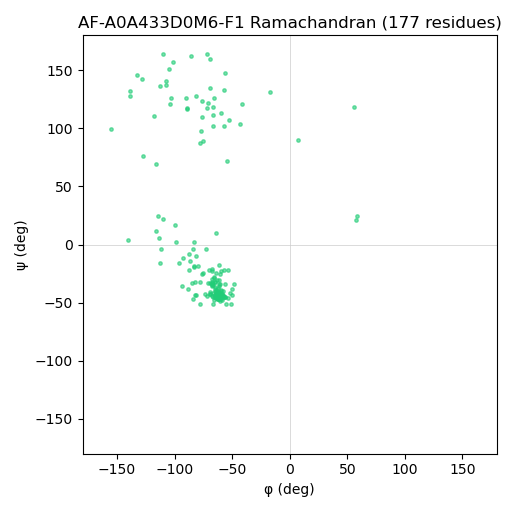. PHE A 1 149 ? -9.288 11.354 -3.848 1.00 82.44 149 PHE A C 1
ATOM 1191 O O . PHE A 1 149 ? -9.884 12.151 -3.128 1.00 82.44 149 PHE A O 1
ATOM 1198 N N . GLN A 1 150 ? -9.748 11.026 -5.060 1.00 80.75 150 GLN A N 1
ATOM 1199 C CA . GLN A 1 150 ? -10.918 11.660 -5.688 1.00 80.75 150 GLN A CA 1
ATOM 1200 C C . GLN A 1 150 ? -12.225 11.406 -4.930 1.00 80.75 150 GLN A C 1
ATOM 1202 O O . GLN A 1 150 ? -13.031 12.316 -4.742 1.00 80.75 150 GLN A O 1
ATOM 1207 N N . LYS A 1 151 ? -12.456 10.163 -4.487 1.00 75.75 151 LYS A N 1
ATOM 1208 C CA . LYS A 1 151 ? -13.656 9.813 -3.712 1.00 75.75 151 LYS A CA 1
ATOM 1209 C C . LYS A 1 151 ? -13.736 10.603 -2.410 1.00 75.75 151 LYS A C 1
ATOM 1211 O O . LYS A 1 151 ? -14.834 10.938 -1.972 1.00 75.75 151 LYS A O 1
ATOM 1216 N N . TRP A 1 152 ? -12.599 10.896 -1.790 1.00 68.94 152 TRP A N 1
ATOM 1217 C CA . TRP A 1 152 ? -12.567 11.639 -0.535 1.00 68.94 152 TRP A CA 1
ATOM 1218 C C . TRP A 1 152 ? -12.589 13.148 -0.721 1.00 68.94 152 TRP A C 1
ATOM 1220 O O . TRP A 1 152 ? -13.231 13.818 0.079 1.00 68.94 152 TRP A O 1
ATOM 1230 N N . GLU A 1 153 ? -11.995 13.679 -1.787 1.00 65.75 153 GLU A N 1
ATOM 1231 C CA . GLU A 1 153 ? -12.184 15.080 -2.173 1.00 65.75 153 GLU A CA 1
ATOM 1232 C C . GLU A 1 153 ? -13.675 15.380 -2.415 1.00 65.75 153 GLU A C 1
ATOM 1234 O O . GLU A 1 153 ? -14.214 16.353 -1.886 1.00 65.75 153 GLU A O 1
ATOM 1239 N N . ALA A 1 154 ? -14.382 14.474 -3.101 1.00 64.06 154 ALA A N 1
ATOM 1240 C CA . ALA A 1 154 ? -15.831 14.564 -3.271 1.00 64.06 154 ALA A CA 1
ATOM 1241 C C . ALA A 1 154 ? -16.591 14.433 -1.933 1.00 64.06 154 ALA A C 1
ATOM 1243 O O . ALA A 1 154 ? -17.488 15.227 -1.656 1.00 64.06 154 ALA A O 1
ATOM 1244 N N . GLY A 1 155 ? -16.205 13.498 -1.058 1.00 58.94 155 GLY A N 1
ATOM 1245 C CA . GLY A 1 155 ? -16.822 13.343 0.268 1.00 58.94 155 GLY A CA 1
ATOM 1246 C C . GLY A 1 155 ? -16.613 14.541 1.210 1.00 58.94 155 GLY A C 1
ATOM 1247 O O . GLY A 1 155 ? -17.494 14.858 2.005 1.00 58.94 155 GLY A O 1
ATOM 1248 N N . LEU A 1 156 ? -15.481 15.245 1.105 1.00 53.56 156 LEU A N 1
ATOM 1249 C CA . LEU A 1 156 ? -15.222 16.492 1.834 1.00 53.56 156 LEU A CA 1
ATOM 1250 C C . LEU A 1 156 ? -16.131 17.630 1.353 1.00 53.56 156 LEU A C 1
ATOM 1252 O O . LEU A 1 156 ? -16.553 18.451 2.168 1.00 53.56 156 LEU A O 1
ATOM 1256 N N . SER A 1 157 ? -16.471 17.664 0.059 1.00 50.56 157 SER A N 1
ATOM 1257 C CA . SER A 1 157 ? -17.406 18.655 -0.487 1.00 50.56 157 SER A CA 1
ATOM 1258 C C . SER A 1 157 ? -18.854 18.447 -0.022 1.00 50.56 157 SER A C 1
ATOM 1260 O O . SER A 1 157 ? -19.541 19.434 0.232 1.00 50.56 157 SER A O 1
ATOM 1262 N N . ASP A 1 158 ? -19.289 17.200 0.195 1.00 48.41 158 ASP A N 1
ATOM 1263 C CA . ASP A 1 158 ? -20.611 16.910 0.775 1.00 48.41 158 ASP A CA 1
ATOM 1264 C C . ASP A 1 158 ? -20.684 17.315 2.256 1.00 48.41 158 ASP A C 1
ATOM 1266 O O . ASP A 1 158 ? -21.633 17.973 2.670 1.00 48.41 158 ASP A O 1
ATOM 1270 N N . ILE A 1 159 ? -19.644 17.032 3.052 1.00 49.09 159 ILE A N 1
ATOM 1271 C CA . ILE A 1 159 ? -19.600 17.436 4.473 1.00 49.09 159 ILE A CA 1
ATOM 1272 C C . ILE A 1 159 ? -19.494 18.966 4.616 1.00 49.09 159 ILE A C 1
ATOM 1274 O O . ILE A 1 159 ? -20.042 19.549 5.551 1.00 49.09 159 ILE A O 1
ATOM 1278 N N . SER A 1 160 ? -18.820 19.638 3.677 1.00 43.28 160 SER A N 1
ATOM 1279 C CA . SER A 1 160 ? -18.713 21.101 3.658 1.00 43.28 160 SER A CA 1
ATOM 1280 C C . SER A 1 160 ? -20.046 21.804 3.372 1.00 43.28 160 SER A C 1
ATOM 1282 O O .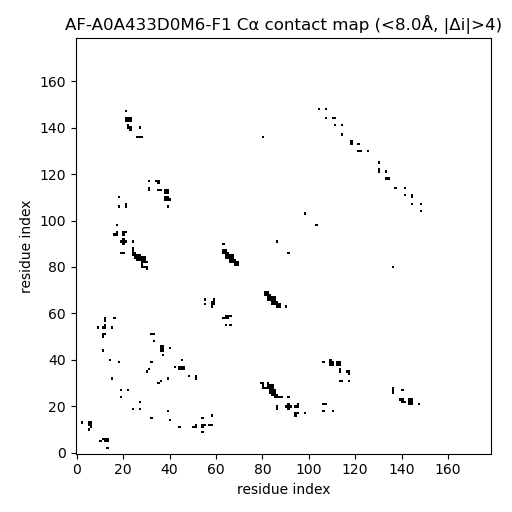 SER A 1 160 ? -20.173 22.978 3.720 1.00 43.28 160 SER A O 1
ATOM 1284 N N . ASN A 1 161 ? -21.023 21.127 2.761 1.00 44.25 161 ASN A N 1
ATOM 1285 C CA . ASN A 1 161 ? -22.350 21.690 2.489 1.00 44.25 161 ASN A CA 1
ATOM 1286 C C . ASN A 1 161 ? -23.335 21.529 3.663 1.00 44.25 161 ASN A C 1
ATOM 1288 O O . ASN A 1 161 ? -24.346 22.226 3.693 1.00 44.25 161 ASN A O 1
ATOM 1292 N N . ASP A 1 162 ? -23.020 20.679 4.647 1.00 40.75 162 ASP A N 1
ATOM 1293 C CA . ASP A 1 162 ? -23.858 20.420 5.830 1.00 40.75 162 ASP A CA 1
ATOM 1294 C C . ASP A 1 162 ? -23.424 21.197 7.089 1.00 40.75 162 ASP A C 1
ATOM 1296 O O . ASP A 1 162 ? -24.029 21.066 8.157 1.00 40.75 162 ASP A O 1
ATOM 1300 N N . LEU A 1 163 ? -22.394 22.045 6.995 1.00 35.75 163 LEU A N 1
ATOM 1301 C CA . LEU A 1 163 ? -22.005 22.932 8.091 1.00 35.75 163 LEU A CA 1
ATOM 1302 C C . LEU A 1 163 ? -22.770 24.264 7.998 1.00 35.75 163 LEU A C 1
ATOM 1304 O O . LEU A 1 163 ? -22.571 25.014 7.038 1.00 35.75 163 LEU A O 1
ATOM 1308 N N . PRO A 1 164 ? -23.604 24.629 8.995 1.00 39.47 164 PRO A N 1
ATOM 1309 C CA . PRO A 1 164 ? -24.160 25.968 9.058 1.00 39.47 164 PRO A CA 1
ATOM 1310 C C . PRO A 1 164 ? -23.011 26.943 9.318 1.00 39.47 164 PRO A C 1
ATOM 1312 O O . PRO A 1 164 ? -22.380 26.912 10.371 1.00 39.47 164 PRO A O 1
ATOM 1315 N N . PHE A 1 165 ? -22.728 27.754 8.299 1.00 39.28 165 PHE A N 1
ATOM 1316 C CA . PHE A 1 165 ? -22.102 29.074 8.337 1.00 39.28 165 PHE A CA 1
ATOM 1317 C C . PHE A 1 165 ? -21.582 29.481 9.730 1.00 39.28 165 PHE A C 1
ATOM 1319 O O . PHE A 1 165 ? -22.295 30.086 10.529 1.00 39.28 165 PHE A O 1
ATOM 1326 N N . VAL A 1 166 ? -20.324 29.151 10.033 1.00 40.53 166 VAL A N 1
ATOM 1327 C CA . VAL A 1 166 ? -19.624 29.815 11.136 1.00 40.53 166 VAL A CA 1
ATOM 1328 C C . VAL A 1 166 ? -19.228 31.189 10.616 1.00 40.53 166 VAL A C 1
ATOM 1330 O O . VAL A 1 166 ? -18.395 31.308 9.715 1.00 40.53 166 VAL A O 1
ATOM 1333 N N . ASP A 1 167 ? -19.896 32.206 11.157 1.00 40.25 167 ASP A N 1
ATOM 1334 C CA . ASP A 1 167 ? -19.690 33.619 10.872 1.00 40.25 167 ASP A CA 1
ATOM 1335 C C . ASP A 1 167 ? -18.206 33.974 10.768 1.00 40.25 167 ASP A C 1
ATOM 1337 O O . ASP A 1 167 ? -17.417 33.838 11.706 1.00 40.25 167 ASP A O 1
ATOM 1341 N N . ARG A 1 168 ? -17.840 34.490 9.597 1.00 36.22 168 ARG A N 1
ATOM 1342 C CA . ARG A 1 168 ? -16.576 35.181 9.372 1.00 36.22 168 ARG A CA 1
ATOM 1343 C C . ARG A 1 168 ? -16.679 36.534 10.093 1.00 36.22 168 ARG A C 1
ATOM 1345 O O . ARG A 1 168 ? -17.524 37.336 9.693 1.00 36.22 168 ARG A O 1
ATOM 1352 N N . PRO A 1 169 ? -15.859 36.854 11.110 1.00 34.28 169 PRO A N 1
ATOM 1353 C CA . PRO A 1 169 ? -15.878 38.199 11.662 1.00 34.28 169 PRO A CA 1
ATOM 1354 C C . PRO A 1 169 ? -15.347 39.182 10.610 1.00 34.28 169 PRO A C 1
ATOM 1356 O O . PRO A 1 169 ? -14.206 39.089 10.153 1.00 34.28 169 PRO A O 1
ATOM 1359 N N . LEU A 1 170 ? -16.218 40.112 10.218 1.00 38.53 170 LEU A N 1
ATOM 1360 C CA . LEU A 1 170 ? -15.925 41.295 9.415 1.00 38.53 170 LEU A CA 1
ATOM 1361 C C . LEU A 1 170 ? -14.853 42.140 10.117 1.00 38.53 170 LEU A C 1
ATOM 1363 O O . LEU A 1 170 ? -15.156 42.907 11.032 1.00 38.53 170 LEU A O 1
ATOM 1367 N N . SER A 1 171 ? -13.603 42.067 9.665 1.00 40.91 171 SER A N 1
ATOM 1368 C CA . SER A 1 171 ? -12.648 43.147 9.904 1.00 40.91 171 SER A CA 1
ATOM 1369 C C . SER A 1 171 ? -12.989 44.305 8.966 1.00 40.91 171 SER A C 1
ATOM 1371 O O . SER A 1 171 ? -12.513 44.409 7.835 1.00 40.91 171 SER A O 1
ATOM 1373 N N . HIS A 1 172 ? -13.863 45.187 9.456 1.00 39.81 172 HIS A N 1
ATOM 1374 C CA . HIS A 1 172 ? -14.040 46.529 8.920 1.00 39.81 172 HIS A CA 1
ATOM 1375 C C . HIS A 1 172 ? -12.676 47.225 8.862 1.00 39.81 172 HIS A C 1
ATOM 1377 O O . HIS A 1 172 ? -12.117 47.633 9.878 1.00 39.81 172 HIS A O 1
ATOM 1383 N N . THR A 1 173 ? -12.144 47.374 7.651 1.00 43.69 173 THR A N 1
ATOM 1384 C CA . THR A 1 173 ? -11.097 48.354 7.371 1.00 43.69 173 THR A CA 1
ATOM 1385 C C . THR A 1 173 ? -11.793 49.705 7.269 1.00 43.69 173 THR A C 1
ATOM 1387 O O . THR A 1 173 ? -12.237 50.112 6.198 1.00 43.69 173 THR A O 1
ATOM 1390 N N . THR A 1 174 ? -11.961 50.379 8.403 1.00 46.56 174 THR A N 1
ATOM 1391 C CA . THR A 1 174 ? -12.388 51.777 8.417 1.00 46.56 174 THR A CA 1
ATOM 1392 C C . THR A 1 174 ? -11.179 52.625 8.048 1.00 46.56 174 THR A C 1
ATOM 1394 O O . THR A 1 174 ? -10.328 52.920 8.883 1.00 46.56 174 THR A O 1
ATOM 1397 N N . GLY A 1 175 ? -11.093 53.007 6.776 1.00 45.06 175 GLY A N 1
ATOM 1398 C CA . GLY A 1 175 ? -10.377 54.218 6.413 1.00 45.06 175 GLY A CA 1
ATOM 1399 C C . GLY A 1 175 ? -11.129 55.415 6.993 1.00 45.06 175 GLY A C 1
ATOM 1400 O O . GLY A 1 175 ? -12.322 55.568 6.746 1.00 45.06 175 GLY A O 1
ATOM 1401 N N . SER A 1 176 ? -10.438 56.258 7.755 1.00 45.66 176 SER A N 1
ATOM 1402 C CA . SER A 1 176 ? -10.869 57.633 7.989 1.00 45.66 176 SER A CA 1
ATOM 1403 C C . SER A 1 176 ? -9.658 58.559 7.941 1.00 45.66 176 SER A C 1
ATOM 1405 O O . SER A 1 176 ? -8.631 58.312 8.567 1.00 45.66 176 SER A O 1
ATOM 1407 N N . GLN A 1 177 ? -9.813 59.579 7.107 1.00 47.59 177 GLN A N 1
ATOM 1408 C CA . GLN A 1 177 ? -8.880 60.623 6.699 1.00 47.59 177 GLN A CA 1
ATOM 1409 C C . GLN A 1 177 ? -8.530 61.643 7.798 1.00 47.59 177 GLN A C 1
ATOM 1411 O O . GLN A 1 177 ? -9.332 61.881 8.694 1.00 47.59 177 GLN A O 1
ATOM 1416 N N . MET A 1 178 ? -7.382 62.302 7.568 1.00 38.97 178 MET A N 1
ATOM 1417 C CA . MET A 1 178 ? -7.036 63.723 7.795 1.00 38.97 178 MET A CA 1
ATOM 1418 C C . MET A 1 178 ? -7.203 64.330 9.197 1.00 38.97 178 MET A C 1
ATOM 1420 O O . MET A 1 178 ? -8.326 64.543 9.638 1.00 38.97 178 MET A O 1
ATOM 1424 N N . VAL A 1 179 ? -6.081 64.791 9.774 1.00 46.94 179 VAL A N 1
ATOM 1425 C CA . VAL A 1 179 ? -5.721 66.227 9.885 1.00 46.94 179 VAL A CA 1
ATOM 1426 C C . VAL A 1 179 ? -4.210 66.363 9.709 1.00 46.94 179 VAL A C 1
ATOM 1428 O O . VAL A 1 179 ? -3.491 65.519 10.288 1.00 46.94 179 VAL A O 1
#

Mean predicted aligned error: 11.94 Å

Organism: NCBI:txid994334

pLDDT: mean 74.32, std 17.24, range [34.28, 92.5]

Foldseek 3Di:
DVCVVLCVVAVVLLLVLLLCLQFDQWLAQLVLCQVLVPLQHDPVRVPCSPVSVVSVVVCVVVVQKDWAAPDDDDPPVQCNRRIGIGGDNVSSVVSVVVQDPVRLVVNLRSSVRSLVVQLVVQVVVDDPVSSVVSCVRCVRGNVSSVVVVVVVVVVVVVVVVPDPDPDDDDPPPDDDDDD

Sequence (179 aa):
MAFTPINEKNPLAADILKACAFLYPDNIPLRLFEAQSERIFSPAFAKLPHRSLEAINLLCSSSLVRHTAATTAKRSNSDVYREKLSIHHLVQTIVGLEIDNAERLEWCERLISGLRGEVDSNFEQLDNEYFTRVMEVYGPHIQQVVLQFQKWEAGLSDISNDLPFVDRPLSHTTGSQMV

Nearest PDB structures (foldseek):
  8yn0-assembly2_D  TM=6.856E-01  e=1.034E-01  Arabidopsis thaliana
  8yn1-assembly1_C  TM=6.622E-01  e=1.733E-01  Arabidopsis thaliana
  5oqj-assembly1_W  TM=2.177E-01  e=1.627E+00  Saccharomyces cerevisiae S288C
  7z1l-assembly1_O  TM=2.336E-01  e=2.728E+00  Saccharomyces cerevisiae W303

Solvent-accessible surface area (backbone atoms only — not comparable to full-atom values): 10420 Å² total; per-residue (Å²): 133,88,54,60,71,41,42,75,73,35,52,66,32,40,50,54,52,54,55,50,34,48,36,37,43,63,66,37,45,46,51,56,60,64,78,24,20,60,50,55,42,61,76,93,57,43,85,47,80,74,53,54,59,57,25,50,51,52,35,38,75,68,67,53,32,47,79,46,69,75,84,80,70,79,94,57,97,79,60,80,67,45,43,21,35,30,42,47,68,69,54,28,51,55,52,47,70,72,51,49,77,71,56,48,52,53,50,50,54,20,44,51,54,24,54,47,48,57,54,54,71,52,59,79,70,74,48,74,69,57,50,51,55,52,44,70,61,46,44,58,31,54,53,36,39,51,52,52,53,52,56,46,56,53,52,51,54,57,57,61,71,73,56,80,80,78,81,74,83,80,80,77,80,76,84,80,82,88,134